Protein AF-A0A519RWN8-F1 (afdb_monomer_lite)

Secondary structure (DSSP, 8-state):
-HHHHHHHHHHHHHHHTT--EEE----HHHH-SPPPTTTS--TT-HHHHHHHHHHH-SS--TTS----HHIIIIIIIIIS--EEE-GGGGS---HHHHHHHHHHHH-PPPPSSTTTTSHHHHHIIIIIHHHHHS--HHHHHHHHHHHTTSS-HHHHHHHHTS-SS-GGGHHHHHHHHHHHHTS-HHHHHHHHHSPP--GGGS---HHHHHHHHHHHHHTT-------

Sequence (227 aa):
PQDHAFIATLYNFANKYNIKYILNGGNISTECVRNPMEFLYYGTDMPQINDIINQFGTVKMETYPFSPILKHKFYLRYIKGVQVVKPLNYMPYVKEDALQLLADTYGWTPYPQKHFESRFTKFYEGYWLPERFGFDTRRVQYSSLILTGQMDRETALEKLKKPAYNPETIDDEFKYISTKLGITVEELRNYFNMEKKFYWDYKNQQSLFKAGAKILKFLGVERSIKR

Foldseek 3Di:
DVVQQVVLVQLVVCLVVLPQEDEDQDELLQQLADDPCFQPPDPQFVQQVVQCCVVPNPDDCPVRRRDHPCVVVPCCCPVSNHDYDHVCHVDLDAPVVVQVCCCVPPVDDDDPDPPVVDLVVLCCQQPLCCPQPVDHPLVSRVVSNVVNVNDDPVRSVVVVVDGSDDPVCNLVSLVVVCVVVVHDSVVVVCVSPDDDDTSVVGDGCVVVVVVVVVVCVVVVNDPRSRD

Radius of gyration: 19.59 Å; chains: 1; bounding box: 47×44×53 Å

pLDDT: mean 92.71, std 7.23, range [55.22, 98.5]

Structure (mmCIF, N/CA/C/O backbone):
data_AF-A0A519RWN8-F1
#
_entry.id   AF-A0A519RWN8-F1
#
loop_
_atom_site.group_PDB
_atom_site.id
_atom_site.type_symbol
_atom_site.label_atom_id
_atom_site.label_alt_id
_atom_site.label_comp_id
_atom_site.label_asym_id
_atom_site.label_entity_id
_atom_site.label_seq_id
_atom_site.pdbx_PDB_ins_code
_atom_site.Cartn_x
_atom_site.Cartn_y
_atom_site.Cartn_z
_atom_site.occupancy
_atom_site.B_iso_or_equiv
_atom_site.auth_seq_id
_atom_site.auth_comp_id
_atom_site.auth_asym_id
_atom_site.auth_atom_id
_atom_site.pdbx_PDB_model_num
ATOM 1 N N . PRO A 1 1 ? 5.320 3.960 0.637 1.00 60.91 1 PRO A N 1
ATOM 2 C CA . PRO A 1 1 ? 5.358 5.442 0.762 1.00 60.91 1 PRO A CA 1
ATOM 3 C C . PRO A 1 1 ? 3.996 6.113 0.503 1.00 60.91 1 PRO A C 1
ATOM 5 O O . PRO A 1 1 ? 3.540 6.889 1.325 1.00 60.91 1 PRO A O 1
ATOM 8 N N . GLN A 1 2 ? 3.297 5.822 -0.593 1.00 83.06 2 GLN A N 1
ATOM 9 C CA . GLN A 1 2 ? 2.052 6.540 -0.910 1.00 83.06 2 GLN A CA 1
ATOM 10 C C . GLN A 1 2 ? 0.957 6.404 0.174 1.00 83.06 2 GLN A C 1
ATOM 12 O O . GLN A 1 2 ? 0.502 7.413 0.712 1.00 83.06 2 GLN A O 1
ATOM 17 N N . ASP A 1 3 ? 0.636 5.178 0.598 1.00 88.06 3 ASP A N 1
ATOM 18 C CA . ASP A 1 3 ? -0.381 4.928 1.635 1.00 88.06 3 ASP A CA 1
ATOM 19 C C . ASP A 1 3 ? -0.059 5.592 2.974 1.00 88.06 3 ASP A C 1
ATOM 21 O O . ASP A 1 3 ? -0.943 6.138 3.636 1.00 88.06 3 ASP A O 1
ATOM 25 N N . HIS A 1 4 ? 1.220 5.586 3.365 1.00 92.00 4 HIS A N 1
ATOM 26 C CA . HIS A 1 4 ? 1.669 6.277 4.571 1.00 92.00 4 HIS A CA 1
ATOM 27 C C . HIS A 1 4 ? 1.300 7.756 4.489 1.00 92.00 4 HIS A C 1
ATOM 29 O O . HIS A 1 4 ? 0.710 8.286 5.430 1.00 92.00 4 HIS A O 1
ATOM 35 N N . ALA A 1 5 ? 1.606 8.405 3.362 1.00 92.81 5 ALA A N 1
ATOM 36 C CA . ALA A 1 5 ? 1.354 9.825 3.198 1.00 92.81 5 ALA A CA 1
ATOM 37 C C . ALA A 1 5 ? -0.143 10.147 3.210 1.00 92.81 5 ALA A C 1
ATOM 39 O O . ALA A 1 5 ? -0.557 11.087 3.890 1.00 92.81 5 ALA A O 1
ATOM 4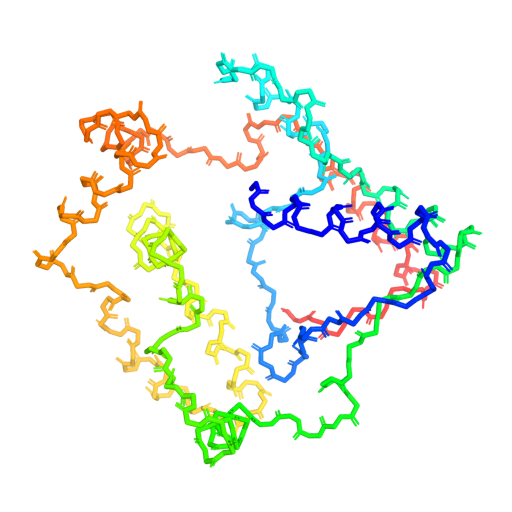0 N N . PHE A 1 6 ? -0.965 9.346 2.526 1.00 91.44 6 PHE A N 1
ATOM 41 C CA . PHE A 1 6 ? -2.418 9.518 2.521 1.00 91.44 6 PHE A CA 1
ATOM 42 C C . PHE A 1 6 ? -3.008 9.419 3.925 1.00 91.44 6 PHE A C 1
ATOM 44 O O . PHE A 1 6 ? -3.692 10.334 4.386 1.00 91.44 6 PHE A O 1
ATOM 51 N N . ILE A 1 7 ? -2.680 8.349 4.647 1.00 91.12 7 ILE A N 1
ATOM 52 C CA . ILE A 1 7 ? -3.195 8.126 5.997 1.00 91.12 7 ILE A CA 1
ATOM 53 C C . ILE A 1 7 ? -2.679 9.192 6.971 1.00 91.12 7 ILE A C 1
ATOM 55 O O . ILE A 1 7 ? -3.451 9.734 7.763 1.00 91.12 7 ILE A O 1
ATOM 59 N N . ALA A 1 8 ? -1.395 9.540 6.905 1.00 93.88 8 ALA A N 1
ATOM 60 C CA . ALA A 1 8 ? -0.816 10.576 7.749 1.00 93.88 8 ALA A CA 1
ATOM 61 C C . ALA A 1 8 ? -1.443 11.953 7.499 1.00 93.88 8 ALA A C 1
ATOM 63 O O . ALA A 1 8 ? -1.713 12.685 8.452 1.00 93.88 8 ALA A O 1
ATOM 64 N N . THR A 1 9 ? -1.721 12.286 6.238 1.00 94.56 9 THR A N 1
ATOM 65 C CA . THR A 1 9 ? -2.368 13.546 5.856 1.00 94.56 9 THR A CA 1
ATOM 66 C C . THR A 1 9 ? -3.786 13.618 6.401 1.00 94.56 9 THR A C 1
ATOM 68 O O . THR A 1 9 ? -4.140 14.621 7.017 1.00 94.56 9 THR A O 1
ATOM 71 N N . LEU A 1 10 ? -4.567 12.539 6.277 1.00 94.06 10 LEU A N 1
ATOM 72 C CA . LEU A 1 10 ? -5.913 12.460 6.854 1.00 94.06 10 LEU A CA 1
ATOM 73 C C . LEU A 1 10 ? -5.891 12.655 8.374 1.00 94.06 10 LEU A C 1
ATOM 75 O O . LEU A 1 10 ? -6.676 13.433 8.912 1.00 94.06 10 LEU A O 1
ATOM 79 N N . TYR A 1 11 ? -4.955 12.010 9.071 1.00 94.12 11 TYR A N 1
ATOM 80 C CA . TYR A 1 11 ? -4.792 12.187 10.513 1.00 94.12 11 TYR A CA 1
ATOM 81 C C . TYR A 1 11 ? -4.368 13.608 10.901 1.00 94.12 11 TYR A C 1
ATOM 83 O O . TYR A 1 11 ? -4.885 14.158 11.875 1.00 94.12 11 TYR A O 1
ATOM 91 N N . ASN A 1 12 ? -3.442 14.214 10.155 1.00 93.94 12 ASN A N 1
ATOM 92 C CA . ASN A 1 12 ? -3.012 15.594 10.379 1.00 93.94 12 ASN A CA 1
ATOM 93 C C . ASN A 1 12 ? -4.168 16.573 10.167 1.00 93.94 12 ASN A C 1
ATOM 95 O O . ASN A 1 12 ? -4.368 17.465 10.990 1.00 93.94 12 ASN A O 1
ATOM 99 N N . PHE A 1 13 ? -4.945 16.376 9.102 1.00 95.62 13 PHE A N 1
ATOM 100 C CA . PHE A 1 13 ? -6.124 17.174 8.798 1.00 95.62 13 PHE A CA 1
ATOM 101 C C . PHE A 1 13 ? -7.168 17.050 9.911 1.00 95.62 13 PHE A C 1
ATOM 103 O O . PHE A 1 13 ? -7.592 18.058 10.473 1.00 95.62 13 PHE A O 1
ATOM 110 N N . ALA A 1 14 ? -7.505 15.822 10.313 1.00 95.50 14 ALA A N 1
ATOM 111 C CA . ALA A 1 14 ? -8.462 15.581 11.386 1.00 95.50 14 ALA A CA 1
ATOM 112 C C . ALA A 1 14 ? -8.029 16.236 12.706 1.00 95.50 14 ALA A C 1
ATOM 114 O O . ALA A 1 14 ? -8.829 16.887 13.373 1.00 95.50 14 ALA A O 1
ATOM 115 N N . ASN A 1 15 ? -6.743 16.138 13.051 1.00 94.50 15 ASN A N 1
ATOM 116 C CA . ASN A 1 15 ? -6.197 16.778 14.242 1.00 94.50 15 ASN A CA 1
ATOM 117 C C . ASN A 1 15 ? -6.239 18.313 14.163 1.00 94.50 15 ASN A C 1
ATOM 119 O O . ASN A 1 15 ? -6.620 18.959 15.137 1.00 94.50 15 ASN A O 1
ATOM 123 N N . LYS A 1 16 ? -5.862 18.894 13.015 1.00 96.00 16 LYS A N 1
ATOM 124 C CA . LYS A 1 16 ? -5.828 20.349 12.795 1.00 96.00 16 LYS A CA 1
ATOM 125 C C . LYS A 1 16 ? -7.217 20.975 12.908 1.00 96.00 16 LYS A C 1
ATOM 127 O O . LYS A 1 16 ? -7.355 22.031 13.512 1.00 96.00 16 LYS A O 1
ATOM 132 N N . TYR A 1 17 ? -8.227 20.317 12.346 1.00 97.44 17 TYR A N 1
ATOM 133 C CA . TYR A 1 17 ? -9.599 20.829 12.286 1.00 97.44 17 TYR A CA 1
ATOM 134 C C . TYR A 1 17 ? -10.525 20.213 13.345 1.00 97.44 17 TYR A C 1
ATOM 136 O O . TYR A 1 17 ? -11.738 20.372 13.270 1.00 97.44 17 TYR A O 1
ATOM 144 N N . ASN A 1 18 ? -9.964 19.511 14.338 1.00 96.00 18 ASN A N 1
ATOM 145 C CA . ASN A 1 18 ? -10.703 18.859 15.424 1.00 96.00 18 ASN A CA 1
ATOM 146 C C . ASN A 1 18 ? -11.822 17.905 14.946 1.00 96.00 18 ASN A C 1
ATOM 148 O O . ASN A 1 18 ? -12.839 17.724 15.618 1.00 96.00 18 ASN A O 1
ATOM 152 N N . ILE A 1 19 ? -11.626 17.266 13.792 1.00 97.25 19 ILE A N 1
ATOM 153 C CA . ILE A 1 19 ? -12.561 16.287 13.237 1.00 97.25 19 ILE A CA 1
ATOM 154 C C . ILE A 1 19 ? -12.372 14.970 13.982 1.00 97.25 19 ILE A C 1
ATOM 156 O O . ILE A 1 19 ? -11.277 14.407 14.027 1.00 97.25 19 ILE A O 1
ATOM 160 N N . LYS A 1 20 ? -13.456 14.466 14.573 1.00 96.88 20 LYS A N 1
ATOM 161 C CA . LYS A 1 20 ? -13.420 13.257 15.405 1.00 96.88 20 LYS A CA 1
ATOM 162 C C . LYS A 1 20 ? -13.560 11.961 14.621 1.00 96.88 20 LYS A C 1
ATOM 164 O O . LYS A 1 20 ? -13.242 10.915 15.167 1.00 96.88 20 LYS A O 1
ATOM 169 N N . TYR A 1 21 ? -13.987 12.009 13.363 1.00 96.94 21 TYR A N 1
ATOM 170 C CA . TYR A 1 21 ? -14.302 10.811 12.589 1.00 96.94 21 TYR A CA 1
ATOM 171 C C . TYR A 1 21 ? -13.600 10.810 11.234 1.00 96.94 21 TYR A C 1
ATOM 173 O O . TYR A 1 21 ? -13.662 11.783 10.489 1.00 96.94 21 TYR A O 1
ATOM 181 N N . ILE A 1 22 ? -12.953 9.692 10.914 1.00 95.69 22 ILE A N 1
ATOM 182 C CA . ILE A 1 22 ? -12.380 9.403 9.598 1.00 95.69 22 ILE A CA 1
ATOM 183 C C . ILE A 1 22 ? -13.109 8.179 9.049 1.00 95.69 22 ILE A C 1
ATOM 185 O O . ILE A 1 22 ? -13.102 7.121 9.679 1.00 95.69 22 ILE A O 1
ATOM 189 N N . LEU A 1 23 ? -13.725 8.310 7.876 1.00 95.62 23 LEU A N 1
ATOM 190 C CA . LEU A 1 23 ? -14.357 7.186 7.190 1.00 95.62 23 LEU A CA 1
ATOM 191 C C . LEU A 1 23 ? -13.311 6.403 6.394 1.00 95.62 23 LEU A C 1
ATOM 193 O O . LEU A 1 23 ? -12.461 6.982 5.721 1.00 95.62 23 LEU A O 1
ATOM 197 N N . ASN A 1 24 ? -13.365 5.078 6.481 1.00 93.62 24 ASN A N 1
ATOM 198 C CA . ASN A 1 24 ? -12.443 4.185 5.794 1.00 93.62 24 ASN A CA 1
ATOM 199 C C . ASN A 1 24 ? -13.219 3.049 5.113 1.00 93.62 24 ASN A C 1
ATOM 201 O O . ASN A 1 24 ? -14.005 2.360 5.760 1.00 93.62 24 ASN A O 1
ATOM 205 N N . GLY A 1 25 ? -12.976 2.846 3.816 1.00 92.38 25 GLY A N 1
ATOM 206 C CA . GLY A 1 25 ? -13.627 1.803 3.012 1.00 92.38 25 GLY A CA 1
ATOM 207 C C . GLY A 1 25 ? -13.080 0.385 3.226 1.00 92.38 25 GLY A C 1
ATOM 208 O O . GLY A 1 25 ? -13.564 -0.561 2.614 1.00 92.38 25 GLY A O 1
ATOM 209 N N . GLY A 1 26 ? -12.075 0.199 4.084 1.00 92.31 26 GLY A N 1
ATOM 210 C CA . GLY A 1 26 ? -11.565 -1.127 4.412 1.00 92.31 26 GLY A CA 1
ATOM 211 C C . GLY A 1 26 ? -12.630 -1.955 5.126 1.00 92.31 26 GLY A C 1
ATOM 212 O O . GLY A 1 26 ? -13.229 -1.504 6.105 1.00 92.31 26 GLY A O 1
ATOM 213 N N . ASN A 1 27 ? -12.831 -3.188 4.675 1.00 94.81 27 ASN A N 1
ATOM 214 C CA . ASN A 1 27 ? -13.882 -4.071 5.167 1.00 94.81 27 ASN A CA 1
ATOM 215 C C . ASN A 1 27 ? -13.347 -5.484 5.416 1.00 94.81 27 ASN A C 1
ATOM 217 O O . ASN A 1 27 ? -12.376 -5.913 4.803 1.00 94.81 27 ASN A O 1
ATOM 221 N N . ILE A 1 28 ? -13.961 -6.212 6.345 1.00 94.00 28 ILE A N 1
ATOM 222 C CA . ILE A 1 28 ? -13.570 -7.591 6.641 1.00 94.00 28 ILE A CA 1
ATOM 223 C C . ILE A 1 28 ? -14.060 -8.567 5.571 1.00 94.00 28 ILE A C 1
ATOM 225 O O . ILE A 1 28 ? -13.395 -9.565 5.328 1.00 94.00 28 ILE A O 1
ATOM 229 N N . SER A 1 29 ? -15.165 -8.250 4.892 1.00 95.12 29 SER A N 1
ATOM 230 C CA . SER A 1 29 ? -15.781 -9.113 3.879 1.00 95.12 29 SER A CA 1
ATOM 231 C C . SER A 1 29 ? -14.820 -9.475 2.732 1.00 95.12 29 SER A C 1
ATOM 233 O O . SER A 1 29 ? -14.798 -10.607 2.257 1.00 95.12 29 SER A O 1
ATOM 235 N N . THR A 1 30 ? -13.954 -8.543 2.332 1.00 94.38 30 THR A N 1
ATOM 236 C CA . THR A 1 30 ? -13.007 -8.722 1.215 1.00 94.38 30 THR A CA 1
ATOM 237 C C . THR A 1 30 ? -11.533 -8.656 1.633 1.00 94.38 30 THR A C 1
ATOM 239 O O . THR A 1 30 ? -10.648 -8.785 0.789 1.00 94.38 30 THR A O 1
ATOM 242 N N . GLU A 1 31 ? -11.241 -8.455 2.926 1.00 93.19 31 GLU A N 1
ATOM 243 C CA . GLU A 1 31 ? -9.875 -8.245 3.443 1.00 93.19 31 GLU A CA 1
ATOM 244 C C . GLU A 1 31 ? -9.626 -8.916 4.807 1.00 93.19 31 GLU A C 1
ATOM 246 O O . GLU A 1 31 ? -8.875 -8.391 5.647 1.00 93.19 31 GLU A O 1
ATOM 251 N N . CYS A 1 32 ? -10.292 -10.042 5.078 1.00 93.62 32 CYS A N 1
ATOM 252 C CA . CYS A 1 32 ? -10.140 -10.780 6.334 1.00 93.62 32 CYS A CA 1
ATOM 253 C C . CYS A 1 32 ? -8.799 -11.515 6.450 1.00 93.62 32 CYS A C 1
ATOM 255 O O . CYS A 1 32 ? -8.360 -11.747 7.576 1.00 93.62 32 CYS A O 1
ATOM 257 N N . VAL A 1 33 ? -8.135 -11.830 5.335 1.00 94.75 33 VAL A N 1
ATOM 258 C CA . VAL A 1 33 ? -6.807 -12.459 5.331 1.00 94.75 33 VAL A CA 1
ATOM 259 C C . VAL A 1 33 ? -5.724 -11.387 5.344 1.00 94.75 33 VAL A C 1
ATOM 261 O O . VAL A 1 33 ? -5.773 -10.414 4.586 1.00 94.75 33 VAL A O 1
ATOM 264 N N . ARG A 1 34 ? -4.739 -11.532 6.231 1.00 90.06 34 ARG A N 1
ATOM 265 C CA . ARG A 1 34 ? -3.621 -10.590 6.339 1.00 90.06 34 ARG A CA 1
ATOM 266 C C . ARG A 1 34 ? -2.510 -10.932 5.346 1.00 90.06 34 ARG A C 1
ATOM 268 O O . ARG A 1 34 ? -2.158 -12.092 5.160 1.00 90.06 34 ARG A O 1
ATOM 275 N N . ASN A 1 35 ? -1.890 -9.901 4.774 1.00 91.19 35 ASN A N 1
ATOM 276 C CA . ASN A 1 35 ? -0.664 -10.079 4.000 1.00 91.19 35 ASN A CA 1
ATOM 277 C C . ASN A 1 35 ? 0.474 -10.623 4.887 1.00 91.19 35 ASN A C 1
ATOM 279 O O . ASN A 1 35 ? 0.590 -10.203 6.046 1.00 91.19 35 ASN A O 1
ATOM 283 N N . PRO A 1 36 ? 1.333 -11.522 4.376 1.00 91.19 36 PRO A N 1
ATOM 284 C CA . PRO A 1 36 ? 2.513 -11.953 5.109 1.00 91.19 36 PRO A CA 1
ATOM 285 C C . PRO A 1 36 ? 3.441 -10.766 5.386 1.00 91.19 36 PRO A C 1
ATOM 287 O O . PRO A 1 36 ? 3.697 -9.936 4.512 1.00 91.19 36 PRO A O 1
ATOM 290 N N . MET A 1 37 ? 3.966 -10.703 6.611 1.00 90.00 37 MET A N 1
ATOM 291 C CA . MET A 1 37 ? 4.822 -9.598 7.063 1.00 90.00 37 MET A CA 1
ATOM 292 C C . MET A 1 37 ? 6.126 -9.487 6.266 1.00 90.00 37 MET A C 1
ATOM 294 O O . MET A 1 37 ? 6.694 -8.404 6.197 1.00 90.00 37 MET A O 1
ATOM 298 N N . GLU A 1 38 ? 6.590 -10.596 5.687 1.00 89.94 38 GLU A N 1
ATOM 299 C CA . GLU A 1 38 ? 7.788 -10.658 4.842 1.00 89.94 38 GLU A CA 1
ATOM 300 C C . GLU A 1 38 ? 7.647 -9.773 3.597 1.00 89.94 38 GLU A C 1
ATOM 302 O O . GLU A 1 38 ? 8.615 -9.142 3.186 1.00 89.94 38 GLU A O 1
ATOM 307 N N . PHE A 1 39 ? 6.432 -9.660 3.048 1.00 87.00 39 PHE A N 1
ATOM 308 C CA . PHE A 1 39 ? 6.159 -8.879 1.839 1.00 87.00 39 PHE A CA 1
ATOM 309 C C . PHE A 1 39 ? 5.595 -7.491 2.143 1.00 87.00 39 PHE A C 1
ATOM 311 O O . PHE A 1 39 ? 5.918 -6.524 1.457 1.00 87.00 39 PHE A O 1
ATOM 318 N N . LEU A 1 40 ? 4.749 -7.378 3.172 1.00 89.25 40 LEU A N 1
ATOM 319 C CA . LEU A 1 40 ? 4.117 -6.120 3.571 1.00 89.25 40 LEU A CA 1
ATOM 320 C C . LEU A 1 40 ? 4.305 -5.892 5.069 1.00 89.25 40 LEU A C 1
ATOM 322 O O . LEU A 1 40 ? 3.460 -6.236 5.899 1.00 89.25 40 LEU A O 1
ATOM 326 N N . TYR A 1 41 ? 5.450 -5.296 5.397 1.00 92.81 41 TYR A N 1
ATOM 327 C CA . TYR A 1 41 ? 5.799 -4.910 6.757 1.00 92.81 41 TYR A CA 1
ATOM 328 C C . TYR A 1 41 ? 5.113 -3.600 7.184 1.00 92.81 41 TYR A C 1
ATOM 330 O O . TYR A 1 41 ? 4.489 -2.893 6.391 1.00 92.81 41 TYR A O 1
ATOM 338 N N . TYR A 1 42 ? 5.190 -3.277 8.475 1.00 90.19 42 TYR A N 1
ATOM 339 C CA . TYR A 1 42 ? 4.531 -2.112 9.050 1.00 90.19 42 TYR A CA 1
ATOM 340 C C . TYR A 1 42 ? 5.074 -0.801 8.475 1.00 90.19 42 TYR A C 1
ATOM 342 O O . TYR A 1 42 ? 6.104 -0.293 8.906 1.00 90.19 42 TYR A O 1
ATOM 350 N N . GLY A 1 43 ? 4.300 -0.176 7.588 1.00 89.75 43 GLY A N 1
ATOM 351 C CA . GLY A 1 43 ? 4.641 1.112 6.984 1.00 89.75 43 GLY A CA 1
ATOM 352 C C . GLY A 1 43 ? 4.689 2.302 7.949 1.00 89.75 43 GLY A C 1
ATOM 353 O O . GLY A 1 43 ? 4.835 3.420 7.482 1.00 89.75 43 GLY A O 1
ATOM 354 N N . THR A 1 44 ? 4.537 2.110 9.262 1.00 91.06 44 THR A N 1
ATOM 355 C CA . THR A 1 44 ? 4.650 3.159 10.298 1.00 91.06 44 THR A CA 1
ATOM 356 C C . THR A 1 44 ? 5.788 2.898 11.292 1.00 91.06 44 THR A C 1
ATOM 358 O O . THR A 1 44 ? 5.837 3.530 12.351 1.00 91.06 44 THR A O 1
ATOM 361 N N . ASP A 1 45 ? 6.666 1.937 10.991 1.00 94.06 45 ASP A N 1
ATOM 362 C CA . ASP A 1 45 ? 7.904 1.676 11.728 1.00 94.06 45 ASP A CA 1
ATOM 363 C C . ASP A 1 45 ? 8.948 2.742 11.360 1.00 94.06 45 ASP A C 1
ATOM 365 O O . ASP A 1 45 ? 9.635 2.654 10.342 1.00 94.06 45 ASP A O 1
ATOM 369 N N . MET A 1 46 ? 9.009 3.813 12.156 1.00 94.50 46 MET A N 1
ATOM 370 C CA . MET A 1 46 ? 9.870 4.960 11.851 1.00 94.50 46 MET A CA 1
ATOM 371 C C . MET A 1 46 ? 11.365 4.630 11.889 1.00 94.50 46 MET A C 1
ATOM 373 O O . MET A 1 46 ? 12.070 5.132 11.018 1.00 94.50 46 MET A O 1
ATOM 377 N N . PRO A 1 47 ? 11.880 3.801 12.821 1.00 95.88 47 PRO A N 1
ATOM 378 C CA . PRO A 1 47 ? 13.264 3.339 12.747 1.00 95.88 47 PRO A CA 1
ATOM 379 C C . PRO A 1 47 ? 13.624 2.692 11.413 1.00 95.88 47 PRO A C 1
ATOM 381 O O . PRO A 1 47 ? 14.684 3.007 10.882 1.00 95.88 47 PRO A O 1
ATOM 384 N N . GLN A 1 48 ? 12.731 1.883 10.840 1.00 96.31 48 GLN A N 1
ATOM 385 C CA . GLN A 1 48 ? 12.960 1.297 9.520 1.00 96.31 48 GLN A CA 1
ATOM 386 C C . GLN A 1 48 ? 12.979 2.330 8.409 1.00 96.31 48 GLN A C 1
ATOM 388 O O . GLN A 1 48 ? 13.907 2.357 7.603 1.00 96.31 48 GLN A O 1
ATOM 393 N N . ILE A 1 49 ? 11.965 3.190 8.371 1.00 95.00 49 ILE A N 1
ATOM 394 C CA . ILE A 1 49 ? 11.871 4.246 7.364 1.00 95.00 49 ILE A CA 1
ATOM 3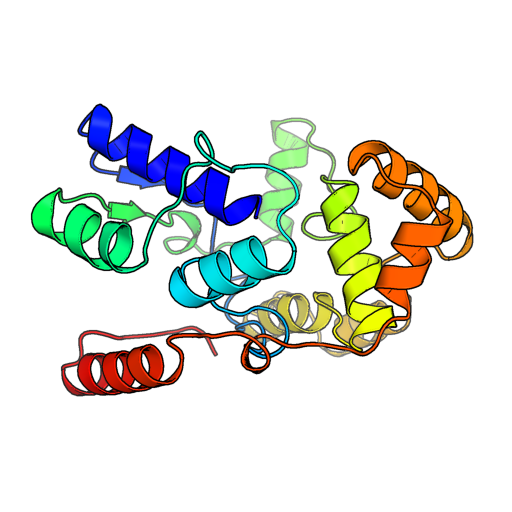95 C C . ILE A 1 49 ? 13.120 5.131 7.407 1.00 95.00 49 ILE A C 1
ATOM 397 O O . ILE A 1 49 ? 13.714 5.403 6.368 1.00 95.00 49 ILE A O 1
ATOM 401 N N . ASN A 1 50 ? 13.550 5.531 8.603 1.00 95.50 50 ASN A N 1
ATOM 402 C CA . ASN A 1 50 ? 14.724 6.377 8.784 1.00 95.50 50 ASN A CA 1
ATOM 403 C C . ASN A 1 50 ? 16.018 5.664 8.379 1.00 95.50 50 ASN A C 1
ATOM 405 O O . ASN A 1 50 ? 16.882 6.294 7.785 1.00 95.50 50 ASN A O 1
ATOM 409 N N . ASP A 1 51 ? 16.164 4.371 8.673 1.00 97.50 51 ASP A N 1
ATOM 410 C CA . ASP A 1 51 ? 17.348 3.600 8.278 1.00 97.50 51 ASP A CA 1
ATOM 411 C C . ASP A 1 51 ? 17.461 3.482 6.752 1.00 97.50 51 ASP A C 1
ATOM 413 O O . ASP A 1 51 ? 18.517 3.762 6.191 1.00 97.50 51 ASP A O 1
ATOM 417 N N . ILE A 1 52 ? 16.347 3.196 6.069 1.00 95.81 52 ILE A N 1
ATOM 418 C CA . ILE A 1 52 ? 16.281 3.163 4.600 1.00 95.81 52 ILE A CA 1
ATOM 419 C C . ILE A 1 52 ? 16.585 4.546 4.004 1.00 95.81 52 ILE A C 1
ATOM 421 O O . ILE A 1 52 ? 17.374 4.649 3.068 1.00 95.81 52 ILE A O 1
ATOM 425 N N . ILE A 1 53 ? 15.998 5.621 4.544 1.00 95.31 53 ILE A N 1
ATOM 426 C CA . ILE A 1 53 ? 16.260 6.992 4.071 1.00 95.31 53 ILE A CA 1
ATOM 427 C C . ILE A 1 53 ? 17.726 7.378 4.292 1.00 95.31 53 ILE A C 1
ATOM 429 O O . ILE A 1 53 ? 18.324 7.988 3.415 1.00 95.31 53 ILE A O 1
ATOM 433 N N . ASN A 1 54 ? 18.329 7.015 5.424 1.00 96.12 54 ASN A N 1
ATOM 434 C CA . ASN A 1 54 ? 19.729 7.338 5.700 1.00 96.12 54 ASN A CA 1
ATOM 435 C C . ASN A 1 54 ? 20.698 6.590 4.776 1.00 96.12 54 ASN A C 1
ATOM 437 O O . ASN A 1 54 ? 21.750 7.127 4.445 1.00 96.12 54 ASN A O 1
ATOM 441 N N . GLN A 1 55 ? 20.364 5.359 4.382 1.00 96.56 55 GLN A N 1
ATOM 442 C CA . GLN A 1 55 ? 21.211 4.543 3.511 1.00 96.56 55 GLN A CA 1
ATOM 443 C C . GLN A 1 55 ? 21.056 4.897 2.027 1.00 96.56 55 GLN A C 1
ATOM 445 O O . GLN A 1 55 ? 22.043 4.885 1.297 1.00 96.56 55 GLN A O 1
ATOM 450 N N . PHE A 1 56 ? 19.834 5.202 1.573 1.00 94.25 56 PHE A N 1
ATOM 451 C CA . PHE A 1 56 ? 19.520 5.307 0.138 1.00 94.25 56 PHE A CA 1
ATOM 452 C C . PHE A 1 56 ? 18.816 6.606 -0.268 1.00 94.25 56 PHE A C 1
ATOM 454 O O . PHE A 1 56 ? 18.540 6.817 -1.447 1.00 94.25 56 PHE A O 1
ATOM 461 N N . GLY A 1 57 ? 18.465 7.469 0.682 1.00 93.00 57 GLY A N 1
ATOM 462 C CA . GLY A 1 57 ? 17.761 8.713 0.399 1.00 93.00 57 GLY A CA 1
ATOM 463 C C . GLY A 1 57 ? 18.638 9.691 -0.376 1.00 93.00 57 GLY A C 1
ATOM 464 O O . GLY A 1 57 ? 19.697 10.098 0.088 1.00 93.00 57 GLY A O 1
ATOM 465 N N . THR A 1 58 ? 18.162 10.116 -1.542 1.00 91.62 58 THR A N 1
ATOM 466 C CA . THR A 1 58 ? 18.826 11.127 -2.383 1.00 91.62 58 THR A CA 1
ATOM 467 C C . THR A 1 58 ? 18.287 12.538 -2.153 1.00 91.62 58 THR A C 1
ATOM 469 O O . THR A 1 58 ? 18.907 13.520 -2.554 1.00 91.62 58 THR A O 1
ATOM 472 N N . VAL A 1 59 ? 17.131 12.657 -1.491 1.00 90.69 59 VAL A N 1
ATOM 473 C CA . VAL A 1 59 ? 16.442 13.923 -1.223 1.00 90.69 59 VAL A CA 1
ATOM 474 C C . VAL A 1 59 ? 15.955 13.948 0.221 1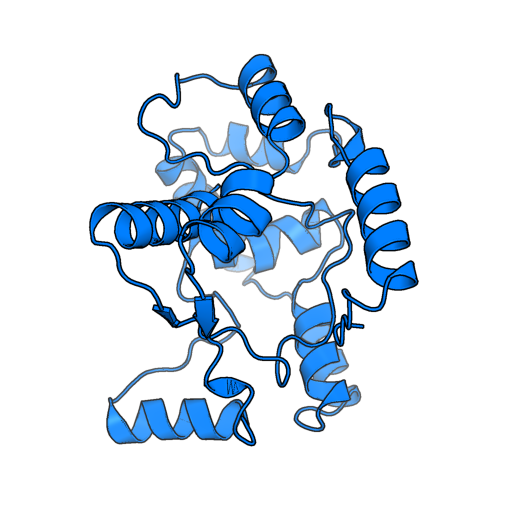.00 90.69 59 VAL A C 1
ATOM 476 O O . VAL A 1 59 ? 15.429 12.959 0.736 1.00 90.69 59 VAL A O 1
ATOM 479 N N . LYS A 1 60 ? 16.085 15.108 0.873 1.00 90.69 60 LYS A N 1
ATOM 480 C CA . LYS A 1 60 ? 15.504 15.336 2.199 1.00 90.69 60 LYS A CA 1
ATOM 481 C C . LYS A 1 60 ? 13.978 15.383 2.102 1.00 90.69 60 LYS A C 1
ATOM 483 O O . LYS A 1 60 ? 13.413 16.199 1.382 1.00 90.69 60 LYS A O 1
ATOM 488 N N . MET A 1 61 ? 13.297 14.532 2.862 1.00 91.94 61 MET A N 1
ATOM 489 C CA . MET A 1 61 ? 11.833 14.412 2.853 1.00 91.94 61 MET A CA 1
ATOM 490 C C . MET A 1 61 ? 11.160 15.352 3.872 1.00 91.94 61 MET A C 1
ATOM 492 O O . MET A 1 61 ? 10.332 14.918 4.667 1.00 91.94 61 MET A O 1
ATOM 496 N N . GLU A 1 62 ? 11.527 16.636 3.882 1.00 91.88 62 GLU A N 1
ATOM 497 C CA . GLU A 1 62 ? 11.129 17.591 4.939 1.00 91.88 62 GLU A CA 1
ATOM 498 C C . GLU A 1 62 ? 9.615 17.838 5.002 1.00 91.88 62 GLU A C 1
ATOM 500 O O . GLU A 1 62 ? 9.038 17.962 6.080 1.00 91.88 62 GLU A O 1
ATOM 505 N N . THR A 1 63 ? 8.955 17.872 3.844 1.00 92.75 63 THR A N 1
ATOM 506 C CA . THR A 1 63 ? 7.507 18.110 3.725 1.00 92.75 63 THR A CA 1
ATOM 507 C C . THR A 1 63 ? 6.689 16.824 3.689 1.00 92.75 63 THR A C 1
ATOM 509 O O . THR A 1 63 ? 5.456 16.869 3.683 1.00 92.75 63 THR A O 1
ATOM 512 N N . TYR A 1 64 ? 7.350 15.665 3.663 1.00 93.88 64 TYR A N 1
ATOM 513 C CA . TYR A 1 64 ? 6.655 14.393 3.610 1.00 93.88 64 TYR A CA 1
ATOM 514 C C . TYR A 1 64 ? 5.962 14.119 4.957 1.00 93.88 64 TYR A C 1
ATOM 516 O O . TYR A 1 64 ? 6.596 14.200 6.013 1.00 93.88 64 TYR A O 1
ATOM 524 N N . PRO A 1 65 ? 4.660 13.783 4.969 1.00 93.94 65 PRO A N 1
ATOM 525 C CA . PRO A 1 65 ? 3.892 13.706 6.203 1.00 93.94 65 PRO A CA 1
ATOM 526 C C . PRO A 1 65 ? 4.158 12.382 6.927 1.00 93.94 65 PRO A C 1
ATOM 528 O O . PRO A 1 65 ? 3.344 11.465 6.880 1.00 93.94 65 PRO A O 1
ATOM 531 N N . PHE A 1 66 ? 5.281 12.270 7.634 1.00 93.25 66 PHE A N 1
ATOM 532 C CA . PHE A 1 66 ? 5.541 11.089 8.452 1.00 93.25 66 PHE A CA 1
ATOM 533 C C . PHE A 1 66 ? 4.586 11.002 9.658 1.00 93.25 66 PHE A C 1
ATOM 535 O O . PHE A 1 66 ? 4.270 11.988 10.334 1.00 93.25 66 PHE A O 1
ATOM 542 N N . SER A 1 67 ? 4.118 9.792 9.956 1.00 91.38 67 SER A N 1
ATOM 543 C CA . SER A 1 67 ? 3.195 9.487 11.045 1.00 91.38 67 SER A CA 1
ATOM 544 C C . SER A 1 67 ? 3.660 8.250 11.818 1.00 91.38 67 SER A C 1
ATOM 546 O O . SER A 1 67 ? 3.353 7.117 11.432 1.00 91.38 67 SER A O 1
ATOM 548 N N . PRO A 1 68 ? 4.360 8.453 12.950 1.00 91.12 68 PRO A N 1
ATOM 549 C CA . PRO A 1 68 ? 4.762 7.367 13.833 1.00 91.12 68 PRO A CA 1
ATOM 550 C C . PRO A 1 68 ? 3.560 6.576 14.356 1.00 91.12 68 PRO A C 1
ATOM 552 O O . PRO A 1 68 ? 2.463 7.117 14.541 1.00 91.12 68 PRO A O 1
ATOM 555 N N . ILE A 1 69 ? 3.772 5.299 14.675 1.00 89.00 69 ILE A N 1
ATOM 556 C CA . ILE A 1 69 ? 2.708 4.412 15.161 1.00 89.00 69 ILE A CA 1
ATOM 557 C C . ILE A 1 69 ? 1.961 4.956 16.389 1.00 89.00 69 ILE A C 1
ATOM 559 O O . ILE A 1 69 ? 0.730 4.966 16.413 1.00 89.00 69 ILE A O 1
ATOM 563 N N . LEU A 1 70 ? 2.681 5.497 17.377 1.00 89.94 70 LEU A N 1
ATOM 564 C CA . LEU A 1 70 ? 2.084 6.016 18.613 1.00 89.94 70 LEU A CA 1
ATOM 565 C C . LEU A 1 70 ? 1.224 7.263 18.385 1.00 89.94 70 LEU A C 1
ATOM 567 O O . LEU A 1 70 ? 0.236 7.466 19.093 1.00 89.94 70 LEU A O 1
ATOM 571 N N . LYS A 1 71 ? 1.540 8.065 17.361 1.00 91.38 71 LYS A N 1
ATOM 572 C CA . LYS A 1 71 ? 0.757 9.256 17.017 1.00 91.38 71 LYS A CA 1
ATOM 573 C C . LYS A 1 71 ? -0.684 8.873 16.708 1.00 91.38 71 LYS A C 1
ATOM 575 O O . LYS A 1 71 ? -1.604 9.434 17.290 1.00 91.38 71 LYS A O 1
ATOM 580 N N . HIS A 1 72 ? -0.895 7.895 15.835 1.00 85.62 72 HIS A N 1
ATOM 581 C CA . HIS A 1 72 ? -2.244 7.552 15.394 1.00 85.62 72 HIS A CA 1
ATOM 582 C C . HIS A 1 72 ? -2.897 6.430 16.215 1.00 85.62 72 HIS A C 1
ATOM 584 O O . HIS A 1 72 ? -4.110 6.451 16.404 1.00 85.62 72 HIS A O 1
ATOM 590 N N . LYS A 1 73 ? -2.126 5.473 16.754 1.00 86.06 73 LYS A N 1
ATOM 591 C CA . LYS A 1 73 ? -2.679 4.394 17.594 1.00 86.06 73 LYS A CA 1
ATOM 592 C C . LYS A 1 73 ? -3.013 4.841 19.014 1.00 86.06 73 LYS A C 1
ATOM 594 O O . LYS A 1 73 ? -3.919 4.255 19.602 1.00 86.06 73 LYS A O 1
ATOM 599 N N . PHE A 1 74 ? -2.302 5.840 19.548 1.00 90.25 74 PHE A N 1
ATOM 600 C CA . PHE A 1 74 ? -2.472 6.288 20.929 1.00 90.25 74 PHE A CA 1
ATOM 601 C C . PHE A 1 74 ? -2.926 7.746 21.035 1.00 90.25 74 PHE A C 1
ATOM 603 O O . PHE A 1 74 ? -4.052 7.996 21.458 1.00 90.25 74 PHE A O 1
ATOM 610 N N . TYR A 1 75 ? -2.094 8.702 20.610 1.00 94.19 75 TYR A N 1
ATOM 611 C CA . TYR A 1 75 ? -2.367 10.130 20.811 1.00 94.19 75 TYR A CA 1
ATOM 612 C C . TYR A 1 75 ? -3.671 10.572 20.133 1.00 94.19 75 TYR A C 1
ATOM 614 O O . TYR A 1 75 ? -4.580 11.078 20.789 1.00 94.19 75 TYR A O 1
ATOM 622 N N . LEU A 1 76 ? -3.811 10.331 18.828 1.00 93.94 76 LEU A N 1
ATOM 623 C CA . LEU A 1 76 ? -5.009 10.747 18.101 1.00 93.94 76 LEU A CA 1
ATOM 624 C C . LEU A 1 76 ? -6.251 9.993 18.572 1.00 93.94 76 LEU A C 1
ATOM 626 O O . LEU A 1 76 ? -7.296 10.606 18.758 1.00 93.94 76 LEU A O 1
ATOM 630 N N . ARG A 1 77 ? -6.124 8.687 18.824 1.00 91.81 77 ARG A N 1
ATOM 631 C CA . ARG A 1 77 ? -7.249 7.848 19.237 1.00 91.81 77 ARG A CA 1
ATOM 632 C C . ARG A 1 77 ? -7.771 8.186 20.632 1.00 91.81 77 ARG A C 1
ATOM 634 O O . ARG A 1 77 ? -8.963 8.418 20.782 1.00 91.81 77 ARG A O 1
ATOM 641 N N . TYR A 1 78 ? -6.904 8.184 21.642 1.00 92.56 78 TYR A N 1
ATOM 642 C CA . TYR A 1 78 ? -7.328 8.259 23.044 1.00 92.56 78 TYR A CA 1
ATOM 643 C C . TYR A 1 78 ? -7.259 9.672 23.619 1.00 92.56 78 TYR A C 1
ATOM 645 O O . TYR A 1 78 ? -8.112 10.028 24.420 1.00 92.56 78 TYR A O 1
ATOM 653 N N . ILE A 1 79 ? -6.290 10.493 23.197 1.00 95.44 79 ILE A N 1
ATOM 654 C CA . ILE A 1 79 ? -6.137 11.861 23.722 1.00 95.44 79 ILE A CA 1
ATOM 655 C C . ILE A 1 79 ? -6.973 12.844 22.901 1.00 95.44 79 ILE A C 1
ATOM 657 O O . ILE A 1 79 ? -7.672 13.687 23.455 1.00 95.44 79 ILE A O 1
ATOM 661 N N . LYS A 1 80 ? -6.933 12.742 21.566 1.00 95.44 80 LYS A N 1
ATOM 662 C CA . LYS A 1 80 ? -7.731 13.617 20.688 1.00 95.44 80 LYS A CA 1
ATOM 663 C C . LYS A 1 80 ? -9.121 13.072 20.362 1.00 95.44 80 LYS A C 1
ATOM 665 O O . LYS A 1 80 ? -9.930 13.824 19.816 1.00 95.44 80 LYS A O 1
ATOM 670 N N . GLY A 1 81 ? -9.415 11.816 20.694 1.00 95.25 81 GLY A N 1
ATOM 671 C CA . GLY A 1 81 ? -10.719 11.198 20.441 1.00 95.25 81 GLY A CA 1
ATOM 672 C C . GLY A 1 81 ? -11.037 10.989 18.956 1.00 95.25 81 GLY A C 1
ATOM 673 O O . GLY A 1 81 ? -12.207 10.972 18.591 1.00 95.25 81 GLY A O 1
ATOM 674 N N . VAL A 1 82 ? -10.023 10.883 18.089 1.00 96.44 82 VAL A N 1
ATOM 675 C CA . VAL A 1 82 ? -10.201 10.599 16.658 1.00 96.44 82 VAL A CA 1
ATOM 676 C C . VAL A 1 82 ? -10.499 9.114 16.463 1.00 96.44 82 VAL A C 1
ATOM 678 O O . VAL A 1 82 ? -9.748 8.245 16.910 1.00 96.44 82 VAL A O 1
ATOM 681 N N . GLN A 1 83 ? -11.572 8.815 15.744 1.00 94.38 83 GLN A N 1
ATOM 682 C CA . GLN A 1 83 ? -12.052 7.471 15.474 1.00 94.38 83 GLN A CA 1
ATOM 683 C C . GLN A 1 83 ? -12.064 7.195 13.973 1.00 94.38 83 GLN A C 1
ATOM 685 O O . GLN A 1 83 ? -12.589 7.973 13.180 1.00 94.38 83 GLN A O 1
ATOM 690 N N . VAL A 1 84 ? -11.499 6.052 13.581 1.00 93.56 84 VAL A N 1
ATOM 691 C CA . VAL A 1 84 ? -11.612 5.548 12.210 1.00 93.56 84 VAL A CA 1
ATOM 692 C C . VAL A 1 84 ? -12.795 4.594 12.151 1.00 93.56 84 VAL A C 1
ATOM 694 O O . VAL A 1 84 ? -12.755 3.519 12.753 1.00 93.56 84 VAL A O 1
ATOM 697 N N . VAL A 1 85 ? -13.835 4.984 11.424 1.00 95.31 85 VAL A N 1
ATOM 698 C CA . VAL A 1 85 ? -15.057 4.197 11.250 1.00 95.31 85 VAL A CA 1
ATOM 699 C C . VAL A 1 85 ? -14.986 3.469 9.914 1.00 95.31 85 VAL A C 1
ATOM 701 O O . VAL A 1 85 ? -14.553 4.032 8.910 1.00 95.31 85 VAL A O 1
ATOM 704 N N . LYS A 1 86 ? -15.413 2.204 9.907 1.00 95.62 86 LYS A N 1
ATOM 705 C CA . LYS A 1 86 ? -15.471 1.345 8.717 1.00 95.62 86 LYS A CA 1
ATOM 706 C C . LYS A 1 86 ? -16.920 0.946 8.440 1.00 95.62 86 LYS A C 1
ATOM 708 O O . LYS A 1 86 ? -17.324 -0.128 8.885 1.00 95.62 86 LYS A O 1
ATOM 713 N N . PRO A 1 87 ? -17.712 1.804 7.767 1.00 96.06 87 PRO A N 1
ATOM 714 C CA . PRO A 1 87 ? -19.149 1.590 7.581 1.00 96.06 87 PRO A CA 1
ATOM 715 C C . PRO A 1 87 ? -19.480 0.239 6.945 1.00 96.06 87 PRO A C 1
ATOM 717 O O . PRO A 1 87 ? -20.408 -0.435 7.373 1.00 96.06 87 PRO A O 1
ATOM 720 N N . LEU A 1 88 ? -18.647 -0.209 6.003 1.00 95.75 88 LEU A N 1
ATOM 721 C CA . LEU A 1 88 ? -18.837 -1.465 5.276 1.00 95.75 88 LEU A CA 1
ATOM 722 C C . LEU A 1 88 ? -18.757 -2.7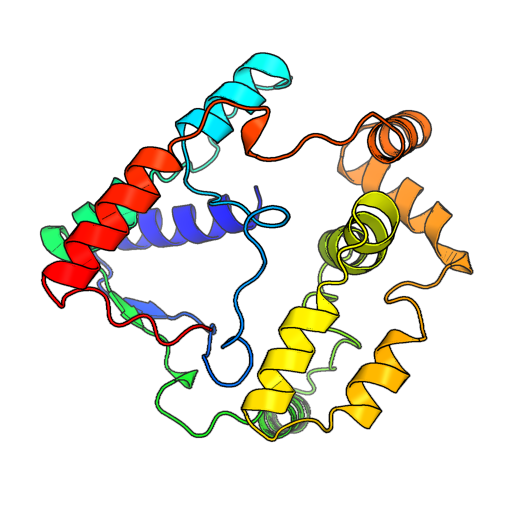26 6.157 1.00 95.75 88 LEU A C 1
ATOM 724 O O . LEU A 1 88 ? -19.130 -3.800 5.708 1.00 95.75 88 LEU A O 1
ATOM 728 N N . ASN A 1 89 ? -18.285 -2.622 7.405 1.00 95.19 89 ASN A N 1
ATOM 729 C CA . ASN A 1 89 ? -18.329 -3.733 8.364 1.00 95.19 89 ASN A CA 1
ATOM 730 C C . ASN A 1 89 ? -19.672 -3.860 9.098 1.00 95.19 89 ASN A C 1
ATOM 732 O O . ASN A 1 89 ? -19.865 -4.837 9.815 1.00 95.19 89 ASN A O 1
ATOM 736 N N . TYR A 1 90 ? -20.570 -2.884 8.963 1.00 95.06 90 TYR A N 1
ATOM 737 C CA . TYR A 1 90 ? -21.881 -2.865 9.622 1.00 95.06 90 TYR A CA 1
ATOM 738 C C . TYR A 1 90 ? -23.021 -3.266 8.679 1.00 95.06 90 TYR A C 1
ATOM 740 O O . TYR A 1 90 ? -24.187 -3.030 8.976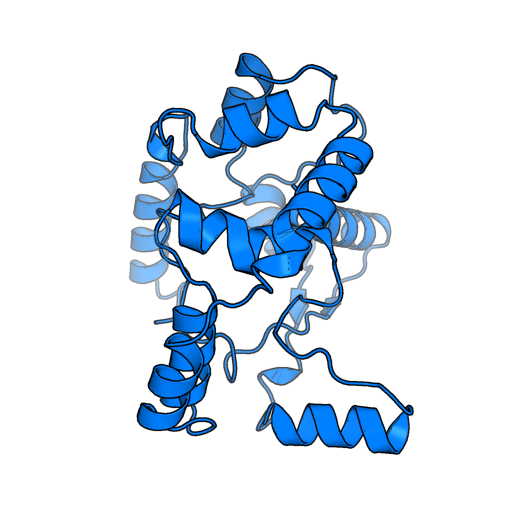 1.00 95.06 90 TYR A O 1
ATOM 748 N N . MET A 1 91 ? -22.686 -3.860 7.536 1.00 94.44 91 MET A N 1
ATOM 749 C CA . MET A 1 91 ? -23.638 -4.339 6.542 1.00 94.44 91 MET A CA 1
ATOM 750 C C . MET A 1 91 ? -23.109 -5.622 5.883 1.00 94.44 91 MET A C 1
ATOM 752 O O . MET A 1 91 ? -21.894 -5.851 5.903 1.00 94.44 91 MET A O 1
ATOM 756 N N . PRO A 1 92 ? -23.980 -6.450 5.279 1.00 92.81 92 PRO A N 1
ATOM 757 C CA . PRO A 1 92 ? -23.555 -7.568 4.444 1.00 92.81 92 PRO A CA 1
ATOM 758 C C . PRO A 1 92 ? -22.937 -7.028 3.148 1.00 92.81 92 PRO A C 1
ATOM 760 O O . PRO A 1 92 ? -23.607 -6.854 2.137 1.00 92.81 92 PRO A O 1
ATOM 763 N N . TYR A 1 93 ? -21.652 -6.680 3.198 1.00 96.31 93 TYR A N 1
ATOM 764 C CA . TYR A 1 93 ? -20.940 -6.155 2.040 1.00 96.31 93 TYR A CA 1
ATOM 765 C C . TYR A 1 93 ? -20.587 -7.292 1.076 1.00 96.31 93 TYR A C 1
ATOM 767 O O . TYR A 1 93 ? -19.696 -8.088 1.381 1.00 96.31 93 TYR A O 1
ATOM 775 N N . VAL A 1 94 ? -21.252 -7.341 -0.077 1.00 96.69 94 VAL A N 1
ATOM 776 C CA . VAL A 1 94 ? -20.905 -8.208 -1.211 1.00 96.69 94 VAL A CA 1
ATOM 777 C C . VAL A 1 94 ? -20.233 -7.353 -2.279 1.00 96.69 94 VAL A C 1
ATOM 779 O O . VAL A 1 94 ? -20.736 -6.294 -2.656 1.00 96.69 94 VAL A O 1
ATOM 782 N N . LYS A 1 95 ? -19.057 -7.783 -2.736 1.00 94.19 95 LYS A N 1
ATOM 783 C CA . LYS A 1 95 ? -18.238 -7.013 -3.673 1.00 94.19 95 LYS A CA 1
ATOM 784 C C . LYS A 1 95 ? -18.963 -6.816 -5.003 1.00 94.19 95 LYS A C 1
ATOM 786 O O . LYS A 1 95 ? -19.029 -5.688 -5.474 1.00 94.19 95 LYS A O 1
ATOM 791 N N . GLU A 1 96 ? -19.482 -7.883 -5.596 1.00 94.25 96 GLU A N 1
ATOM 792 C CA . GLU A 1 96 ? -20.161 -7.851 -6.891 1.00 94.25 96 GLU A CA 1
ATOM 793 C C . GLU A 1 96 ? -21.399 -6.939 -6.864 1.00 94.25 96 GLU A C 1
ATOM 795 O O . GLU A 1 96 ? -21.533 -6.100 -7.753 1.00 94.25 96 GLU A O 1
ATOM 800 N N . ASP A 1 97 ? -22.206 -6.982 -5.798 1.00 96.25 97 ASP A N 1
ATOM 801 C CA . ASP A 1 97 ? -23.347 -6.072 -5.607 1.00 96.25 97 ASP A CA 1
ATOM 802 C C . ASP A 1 97 ? -22.901 -4.604 -5.552 1.00 96.25 97 ASP A C 1
ATOM 804 O O . ASP A 1 97 ? -23.515 -3.730 -6.164 1.00 96.25 97 ASP A O 1
ATOM 808 N N . ALA A 1 98 ? -21.798 -4.318 -4.849 1.00 94.62 98 ALA A N 1
ATOM 809 C CA . ALA A 1 98 ? -21.247 -2.969 -4.775 1.00 94.62 98 ALA A CA 1
ATOM 810 C C . ALA A 1 98 ? -20.736 -2.477 -6.140 1.00 94.62 98 ALA A C 1
ATOM 812 O O . ALA A 1 98 ? -20.941 -1.314 -6.481 1.00 94.62 98 ALA A O 1
ATOM 813 N N . LEU A 1 99 ? -20.091 -3.344 -6.932 1.00 94.12 99 LEU A N 1
ATOM 814 C CA . LEU A 1 99 ? -19.641 -2.997 -8.286 1.00 94.12 99 LEU A CA 1
ATOM 815 C C . LEU A 1 99 ? -20.832 -2.716 -9.210 1.00 94.12 99 LEU A C 1
ATOM 817 O O . LEU A 1 99 ? -20.803 -1.722 -9.934 1.00 94.12 99 LEU A O 1
ATOM 821 N N . GLN A 1 100 ? -21.872 -3.553 -9.155 1.00 95.88 100 GLN A N 1
ATOM 822 C CA . GLN A 1 100 ? -23.088 -3.389 -9.950 1.00 95.88 100 GLN A CA 1
ATOM 823 C C . GLN A 1 100 ? -23.807 -2.084 -9.594 1.00 95.88 100 GLN A C 1
ATOM 825 O O . GLN A 1 100 ? -24.103 -1.284 -10.476 1.00 95.88 100 GLN A O 1
ATOM 830 N N . LEU A 1 101 ? -23.982 -1.802 -8.298 1.00 95.94 101 LEU A N 1
ATOM 831 C CA . LEU A 1 101 ? -24.580 -0.552 -7.827 1.00 95.94 101 LEU A CA 1
ATOM 832 C C . LEU A 1 101 ? -23.813 0.676 -8.332 1.00 95.94 101 LEU A C 1
ATOM 834 O O . LEU A 1 101 ? -24.425 1.654 -8.763 1.00 95.94 101 LEU A O 1
ATOM 838 N N . LEU A 1 102 ? -22.477 0.642 -8.274 1.00 95.56 102 LEU A N 1
ATOM 839 C CA . LEU A 1 102 ? -21.640 1.737 -8.764 1.00 95.56 102 LEU A CA 1
ATOM 840 C C . LEU A 1 102 ? -21.774 1.925 -10.281 1.00 95.56 102 LEU A C 1
ATOM 842 O O . LEU A 1 102 ? -21.831 3.067 -10.746 1.00 95.56 102 LEU A O 1
ATOM 846 N N . ALA A 1 103 ? -21.839 0.831 -11.040 1.00 95.94 103 ALA A N 1
ATOM 847 C CA . ALA A 1 103 ? -22.039 0.870 -12.484 1.00 95.94 103 ALA A CA 1
ATOM 848 C C . ALA A 1 103 ? -23.414 1.451 -12.847 1.00 95.94 103 ALA A C 1
ATOM 850 O O . ALA A 1 103 ? -23.481 2.411 -13.612 1.00 95.94 103 ALA A O 1
ATOM 851 N N . ASP A 1 104 ? -24.486 0.947 -12.237 1.00 97.56 104 ASP A N 1
ATOM 852 C CA . ASP A 1 104 ? -25.860 1.357 -12.549 1.00 97.56 104 ASP A CA 1
ATOM 853 C C . ASP A 1 104 ? -26.160 2.794 -12.111 1.00 97.56 104 ASP A C 1
ATOM 855 O O . ASP A 1 104 ? -26.855 3.534 -12.804 1.00 97.56 104 ASP A O 1
ATOM 859 N N . THR A 1 105 ? -25.622 3.208 -10.960 1.00 97.81 105 THR A N 1
ATOM 860 C CA . THR A 1 105 ? -25.936 4.519 -10.365 1.00 97.81 105 THR A CA 1
ATOM 861 C C . THR A 1 105 ? -25.056 5.633 -10.920 1.00 97.81 105 THR A C 1
ATOM 863 O O . THR A 1 105 ? -25.518 6.759 -11.100 1.00 97.81 105 THR A O 1
ATOM 866 N N . TYR A 1 106 ? -23.773 5.346 -11.159 1.00 96.88 106 TYR A N 1
ATOM 867 C CA . TYR A 1 106 ? -22.774 6.372 -11.471 1.00 96.88 106 TYR A CA 1
ATOM 868 C C . TYR A 1 106 ? -22.085 6.166 -12.822 1.00 96.88 106 TYR A C 1
ATOM 870 O O . TYR A 1 106 ? -21.189 6.938 -13.161 1.00 96.88 106 TYR A O 1
ATOM 878 N N . GLY A 1 107 ? -22.449 5.127 -13.583 1.00 95.50 107 GLY A N 1
ATOM 879 C CA . GLY A 1 107 ? -21.744 4.765 -14.815 1.00 95.50 107 GLY A CA 1
ATOM 880 C C . GLY A 1 107 ? -20.294 4.346 -14.560 1.00 95.50 107 GLY A C 1
ATOM 881 O O . GLY A 1 107 ? -19.441 4.461 -15.442 1.00 95.50 107 GLY A O 1
ATOM 882 N N . TRP A 1 108 ? -19.976 3.923 -13.333 1.00 93.88 108 TRP A N 1
ATOM 883 C CA . TRP A 1 108 ? -18.612 3.580 -12.963 1.00 93.88 108 TRP A CA 1
ATOM 884 C C . TRP A 1 108 ? -18.172 2.287 -13.654 1.00 93.88 108 TRP A C 1
ATOM 886 O O . TRP A 1 108 ? -18.867 1.274 -13.619 1.00 93.88 108 TRP A O 1
ATOM 896 N N . THR A 1 109 ? -16.991 2.313 -14.271 1.00 91.31 109 THR A N 1
ATOM 897 C CA . THR A 1 109 ? -16.436 1.146 -14.962 1.00 91.31 109 THR A CA 1
ATOM 898 C C . THR A 1 109 ? -15.502 0.371 -14.030 1.00 91.31 109 THR A C 1
ATOM 900 O O . THR A 1 109 ? -14.518 0.945 -13.552 1.00 91.31 109 THR A O 1
ATOM 903 N N . PRO A 1 110 ? -15.755 -0.927 -13.787 1.00 87.31 110 PRO A N 1
ATOM 904 C CA . PRO A 1 110 ? -14.897 -1.732 -12.937 1.00 87.31 110 PRO A CA 1
ATOM 905 C C . PRO A 1 110 ? -13.520 -1.959 -13.554 1.00 87.31 110 PRO A C 1
ATOM 907 O O . PRO A 1 110 ? -13.373 -2.268 -14.736 1.00 87.31 110 PRO A O 1
ATOM 910 N N . TYR A 1 111 ? -12.495 -1.870 -12.712 1.00 86.06 111 TYR A N 1
ATOM 911 C CA . TYR A 1 111 ? -11.142 -2.276 -13.075 1.00 86.06 111 TYR A CA 1
ATOM 912 C C . TYR A 1 111 ? -11.024 -3.808 -13.035 1.00 86.06 111 TYR A C 1
ATOM 914 O O . TYR A 1 111 ? -11.658 -4.452 -12.194 1.00 86.06 111 TYR A O 1
ATOM 922 N N . PRO A 1 112 ? -10.173 -4.416 -13.882 1.00 83.25 112 PRO A N 1
ATOM 923 C CA . PRO A 1 112 ? -10.073 -5.875 -13.990 1.00 83.25 112 PRO A CA 1
ATOM 924 C C . PRO A 1 112 ? -9.574 -6.554 -12.706 1.00 83.25 112 PRO A C 1
ATOM 926 O O . PRO A 1 112 ? -9.796 -7.747 -12.507 1.00 83.25 112 PRO A O 1
ATOM 929 N N . GLN A 1 113 ? -8.884 -5.811 -11.837 1.00 87.06 113 GLN A N 1
ATOM 930 C CA . GLN A 1 113 ? -8.293 -6.321 -10.607 1.00 87.06 113 GLN A CA 1
ATOM 931 C C . GLN A 1 113 ? -8.192 -5.210 -9.552 1.00 87.06 113 GLN A C 1
ATOM 933 O O . GLN A 1 113 ? -8.166 -4.021 -9.876 1.00 87.06 113 GLN A O 1
ATOM 938 N N . LYS A 1 114 ? -8.165 -5.599 -8.272 1.00 85.31 114 LYS A N 1
ATOM 939 C CA . LYS A 1 114 ? -8.045 -4.666 -7.142 1.00 85.31 114 LYS A CA 1
ATOM 940 C C . LYS A 1 114 ? -6.785 -3.792 -7.285 1.00 85.31 114 LYS A C 1
ATOM 942 O O . LYS A 1 114 ? -5.723 -4.316 -7.604 1.00 85.31 114 LYS A O 1
ATOM 947 N N . HIS A 1 115 ? -6.927 -2.489 -7.025 1.00 87.56 115 HIS A N 1
ATOM 948 C CA . HIS A 1 115 ? -5.889 -1.445 -7.105 1.00 87.56 115 HIS A CA 1
ATOM 949 C C . HIS A 1 115 ? -5.370 -1.094 -8.513 1.00 87.56 115 HIS A C 1
ATOM 951 O O . HIS A 1 115 ? -4.417 -0.321 -8.656 1.00 87.56 115 HIS A O 1
ATOM 957 N N . PHE A 1 116 ? -5.960 -1.654 -9.575 1.00 91.12 116 PHE A N 1
ATOM 958 C CA . PHE A 1 116 ? -5.458 -1.455 -10.939 1.00 91.12 116 PHE A CA 1
ATOM 959 C C . PHE A 1 116 ? -5.914 -0.138 -11.583 1.00 91.12 116 PHE A C 1
ATOM 961 O O . PHE A 1 116 ? -5.597 0.109 -12.745 1.00 91.12 116 PHE A O 1
ATOM 968 N N . GLU A 1 117 ? -6.581 0.739 -10.831 1.00 88.94 117 GLU A N 1
ATOM 969 C CA . GLU A 1 117 ? -6.775 2.145 -11.195 1.00 88.94 117 GLU A CA 1
ATOM 970 C C . GLU A 1 117 ? -5.455 2.929 -11.233 1.00 88.94 117 GLU A C 1
ATOM 972 O O . GLU A 1 117 ? -5.303 3.878 -12.001 1.00 88.94 117 GLU A O 1
ATOM 977 N N . SER A 1 118 ? -4.475 2.521 -10.421 1.00 91.06 118 SER A N 1
ATOM 978 C CA . SER A 1 118 ? -3.140 3.112 -10.391 1.00 91.06 118 SER A CA 1
ATOM 979 C C . SER A 1 118 ? -2.192 2.283 -11.247 1.00 91.06 118 SER A C 1
ATOM 981 O O . SER A 1 118 ? -1.908 1.126 -10.935 1.00 91.06 118 SER A O 1
ATOM 983 N N . ARG A 1 119 ? -1.627 2.886 -12.299 1.00 92.62 119 ARG A N 1
ATOM 984 C CA . ARG A 1 119 ? -0.629 2.216 -13.152 1.00 92.62 119 ARG A CA 1
ATOM 985 C C . ARG A 1 119 ? 0.606 1.770 -12.358 1.00 92.62 119 ARG A C 1
ATOM 987 O O . ARG A 1 119 ? 1.115 0.679 -12.589 1.00 92.62 119 ARG A O 1
ATOM 994 N N . PHE A 1 120 ? 1.035 2.565 -11.371 1.00 94.00 120 PHE A N 1
ATOM 995 C CA . PHE A 1 120 ? 2.129 2.180 -10.473 1.00 94.00 120 PHE A CA 1
ATOM 996 C C . PHE A 1 120 ? 1.761 0.963 -9.624 1.00 94.00 120 PHE A C 1
ATOM 998 O O . PHE A 1 120 ? 2.531 0.009 -9.553 1.00 94.00 120 PHE A O 1
ATOM 1005 N N . THR A 1 121 ? 0.573 0.961 -9.016 1.00 93.12 121 THR A N 1
ATOM 1006 C CA . THR A 1 121 ? 0.142 -0.151 -8.160 1.00 93.12 121 THR A CA 1
ATOM 1007 C C . THR A 1 121 ? -0.099 -1.418 -8.975 1.00 93.12 121 THR A C 1
ATOM 1009 O O . THR A 1 121 ? 0.295 -2.495 -8.541 1.00 93.12 121 THR A O 1
ATOM 1012 N N . LYS A 1 122 ? -0.637 -1.296 -10.195 1.00 94.88 122 LYS A N 1
ATOM 1013 C CA . LYS A 1 122 ? -0.745 -2.397 -11.159 1.00 94.88 122 LYS A CA 1
ATOM 1014 C C . LYS A 1 122 ? 0.619 -3.010 -11.481 1.00 94.88 122 LYS A C 1
ATOM 1016 O O . LYS A 1 122 ? 0.748 -4.228 -11.449 1.00 94.88 122 LYS A O 1
ATOM 1021 N N . PHE A 1 123 ? 1.636 -2.194 -11.760 1.00 96.62 123 PHE A N 1
ATOM 1022 C CA . PHE A 1 123 ? 2.998 -2.684 -11.993 1.00 96.62 123 PHE A CA 1
ATOM 1023 C C . PHE A 1 123 ? 3.588 -3.352 -10.740 1.00 96.62 123 PHE A C 1
ATOM 1025 O O . PHE A 1 123 ? 4.137 -4.449 -10.815 1.00 96.62 123 PHE A O 1
ATOM 1032 N N . TYR A 1 124 ? 3.428 -2.728 -9.572 1.00 95.56 124 TYR A N 1
ATOM 1033 C CA . TYR A 1 124 ? 3.970 -3.233 -8.314 1.00 95.56 124 TYR A CA 1
ATOM 1034 C C . TYR A 1 124 ? 3.317 -4.551 -7.861 1.00 95.56 124 TYR A C 1
ATOM 1036 O O . TYR A 1 124 ? 4.008 -5.543 -7.637 1.00 95.56 124 TYR A O 1
ATOM 1044 N N . GLU A 1 125 ? 1.991 -4.587 -7.742 1.00 94.94 125 GLU A N 1
ATOM 1045 C CA . GLU A 1 125 ? 1.262 -5.771 -7.275 1.00 94.94 125 GLU A CA 1
ATOM 1046 C C . GLU A 1 125 ? 1.111 -6.842 -8.355 1.00 94.94 125 GLU A C 1
ATOM 1048 O O . GLU A 1 125 ? 1.108 -8.029 -8.039 1.00 94.94 125 GLU A O 1
ATOM 1053 N N . GLY A 1 126 ? 0.960 -6.429 -9.615 1.00 95.44 126 GLY A N 1
ATOM 1054 C CA . GLY A 1 126 ? 0.684 -7.333 -10.724 1.00 95.44 126 GLY A CA 1
ATOM 1055 C C . GLY A 1 126 ? 1.927 -7.987 -11.317 1.00 95.44 126 GLY A C 1
ATOM 1056 O O . GLY A 1 126 ? 1.816 -9.106 -11.800 1.00 95.44 126 GLY A O 1
ATOM 1057 N N . TYR A 1 127 ? 3.086 -7.323 -11.270 1.00 97.38 127 TYR A N 1
ATOM 1058 C CA . TYR A 1 127 ? 4.335 -7.815 -11.863 1.00 97.38 127 TYR A CA 1
ATOM 1059 C C . TYR A 1 127 ? 5.487 -7.868 -10.855 1.00 97.38 127 TYR A C 1
ATOM 1061 O O . TYR A 1 127 ? 6.077 -8.925 -10.646 1.00 97.38 127 TYR A O 1
ATOM 1069 N N . TRP A 1 128 ? 5.795 -6.751 -10.187 1.00 97.19 128 TRP A N 1
ATOM 1070 C CA . TRP A 1 128 ? 7.002 -6.649 -9.364 1.00 97.19 128 TRP A CA 1
ATOM 1071 C C . TRP A 1 128 ? 7.013 -7.650 -8.206 1.00 97.19 128 TRP A C 1
ATOM 1073 O O . TRP A 1 128 ? 7.991 -8.368 -8.024 1.00 97.19 128 TRP A O 1
ATOM 1083 N N . LEU A 1 129 ? 5.938 -7.720 -7.417 1.00 95.94 129 LEU A N 1
ATOM 1084 C CA . LEU A 1 129 ? 5.843 -8.647 -6.287 1.00 95.94 129 LEU A CA 1
ATOM 1085 C C . LEU A 1 129 ? 5.810 -10.131 -6.718 1.00 95.94 129 LEU A C 1
ATOM 1087 O O . LEU A 1 129 ? 6.598 -10.901 -6.153 1.00 95.94 129 LEU A O 1
ATOM 1091 N N . PRO A 1 130 ? 4.988 -10.550 -7.707 1.00 96.06 130 PRO A N 1
ATOM 1092 C CA . PRO A 1 130 ? 4.991 -11.929 -8.192 1.00 96.06 130 PRO A CA 1
ATOM 1093 C C . PRO A 1 130 ? 6.345 -12.367 -8.749 1.00 96.06 130 PRO A C 1
ATOM 1095 O O . PRO A 1 130 ? 6.899 -13.355 -8.278 1.00 96.06 130 PRO A O 1
ATOM 1098 N N . GLU A 1 131 ? 6.915 -11.613 -9.688 1.00 97.19 131 GLU A N 1
ATOM 1099 C CA . GLU A 1 131 ? 8.107 -12.052 -10.419 1.00 97.19 131 GLU A CA 1
ATOM 1100 C C . GLU A 1 131 ? 9.381 -11.926 -9.572 1.00 97.19 131 GLU A C 1
ATOM 1102 O O . GLU A 1 131 ? 10.244 -12.804 -9.585 1.00 97.19 131 GLU A O 1
ATOM 1107 N N . ARG A 1 132 ? 9.503 -10.865 -8.758 1.00 95.62 132 ARG A N 1
ATOM 1108 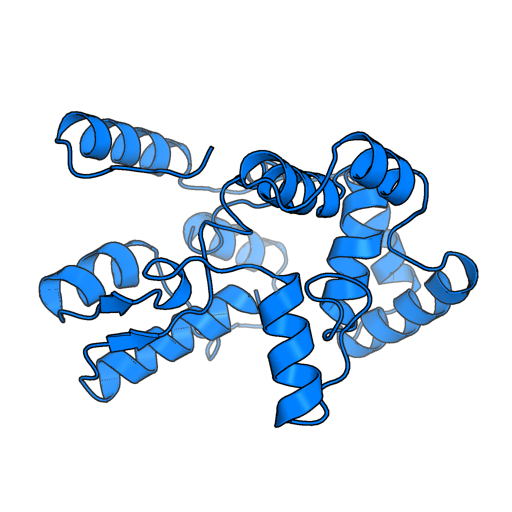C CA . ARG A 1 132 ? 10.691 -10.673 -7.911 1.00 95.62 132 ARG A CA 1
ATOM 1109 C C . ARG A 1 132 ? 10.633 -11.489 -6.627 1.00 95.62 132 ARG A C 1
ATOM 1111 O O . ARG A 1 132 ? 11.643 -12.062 -6.217 1.00 95.62 132 ARG A O 1
ATOM 1118 N N . PHE A 1 133 ? 9.486 -11.535 -5.952 1.00 95.25 133 PHE A N 1
ATOM 1119 C CA . PHE A 1 133 ? 9.370 -12.101 -4.601 1.00 95.25 133 PHE A CA 1
ATOM 1120 C C . PHE A 1 133 ? 8.540 -13.386 -4.531 1.00 95.25 133 PHE A C 1
ATOM 1122 O O . PHE A 1 133 ? 8.452 -13.977 -3.457 1.00 95.25 133 PHE A O 1
ATOM 1129 N N . GLY A 1 134 ? 7.948 -13.845 -5.639 1.00 94.88 134 GLY A N 1
ATOM 1130 C CA . GLY A 1 134 ? 7.031 -14.989 -5.636 1.00 94.88 134 GLY A CA 1
ATOM 1131 C C . GLY A 1 134 ? 5.708 -14.695 -4.922 1.00 94.88 134 GLY A C 1
ATOM 1132 O O . GLY A 1 134 ? 4.960 -15.620 -4.594 1.00 94.88 134 GLY A O 1
ATOM 1133 N N . PHE A 1 135 ? 5.421 -13.420 -4.634 1.00 95.69 135 PHE A N 1
ATOM 1134 C CA . PHE A 1 135 ? 4.251 -13.016 -3.866 1.00 95.69 135 PHE A CA 1
ATOM 1135 C C . PHE A 1 135 ? 3.175 -12.419 -4.764 1.00 95.69 135 PHE A C 1
ATOM 1137 O O . PHE A 1 135 ? 3.221 -11.253 -5.143 1.00 95.69 135 PHE A O 1
ATOM 1144 N N . ASP A 1 136 ? 2.164 -13.230 -5.053 1.00 96.12 136 ASP A N 1
ATOM 1145 C CA . ASP A 1 136 ? 0.971 -12.792 -5.766 1.00 96.12 136 ASP A CA 1
ATOM 1146 C C . ASP A 1 136 ? -0.095 -12.274 -4.790 1.00 96.12 136 ASP A C 1
ATOM 1148 O O . ASP A 1 136 ? -0.682 -13.043 -4.015 1.00 96.12 136 ASP A O 1
ATOM 1152 N N . THR A 1 137 ? -0.368 -10.965 -4.840 1.00 94.56 137 THR A N 1
ATOM 1153 C CA . THR A 1 137 ? -1.329 -10.297 -3.946 1.00 94.56 137 THR A CA 1
ATOM 1154 C C . THR A 1 137 ? -2.751 -10.839 -4.105 1.00 94.56 137 THR A C 1
ATOM 1156 O O . THR A 1 137 ? -3.526 -10.833 -3.140 1.00 94.56 137 THR A O 1
ATOM 1159 N N . ARG A 1 138 ? -3.083 -11.411 -5.274 1.00 96.31 138 ARG A N 1
ATOM 1160 C CA . ARG A 1 138 ? -4.369 -12.075 -5.532 1.00 96.31 138 ARG A CA 1
ATOM 1161 C C . ARG A 1 138 ? -4.622 -13.224 -4.573 1.00 96.31 138 ARG A C 1
ATOM 1163 O O . ARG A 1 138 ? -5.771 -13.463 -4.225 1.00 96.31 138 ARG A O 1
ATOM 1170 N N . ARG A 1 139 ? -3.583 -13.912 -4.083 1.00 96.25 139 ARG A N 1
ATOM 1171 C CA . ARG A 1 139 ? -3.752 -15.049 -3.161 1.00 96.25 139 ARG A CA 1
ATOM 1172 C C . ARG A 1 139 ? -4.457 -14.631 -1.876 1.00 96.25 139 ARG A C 1
ATOM 1174 O O . ARG A 1 139 ? -5.405 -15.293 -1.468 1.00 96.25 139 ARG A O 1
ATOM 1181 N N . VAL A 1 140 ? -4.039 -13.525 -1.261 1.00 95.38 140 VAL A N 1
ATOM 1182 C CA . VAL A 1 140 ? -4.652 -13.002 -0.024 1.00 95.38 140 VAL A CA 1
ATOM 1183 C C . VAL A 1 140 ? -6.053 -12.449 -0.297 1.00 95.38 140 VAL A C 1
ATOM 1185 O O . VAL A 1 140 ? -6.982 -12.677 0.482 1.00 95.38 140 VAL A O 1
ATOM 1188 N N . GLN A 1 141 ? -6.222 -11.763 -1.428 1.00 95.25 141 GLN A N 1
ATOM 1189 C CA . GLN A 1 141 ? -7.505 -11.192 -1.835 1.00 95.25 141 GLN A CA 1
ATOM 1190 C C . GLN A 1 141 ? -8.546 -12.290 -2.103 1.00 95.25 141 GLN A C 1
ATOM 1192 O O . GLN A 1 141 ? -9.618 -12.275 -1.506 1.00 95.25 141 GLN A O 1
ATOM 1197 N N . TYR A 1 142 ? -8.217 -13.286 -2.929 1.00 97.38 142 TYR A N 1
ATOM 1198 C CA . TYR A 1 142 ? -9.100 -14.413 -3.232 1.00 97.38 142 TYR A CA 1
ATOM 1199 C C . TYR A 1 142 ? -9.343 -15.288 -2.006 1.00 97.38 142 TYR A C 1
ATOM 1201 O O . TYR A 1 142 ? -10.474 -15.700 -1.788 1.00 97.38 142 TYR A O 1
ATOM 1209 N N . SER A 1 143 ? -8.339 -15.499 -1.146 1.00 97.38 143 SER A N 1
ATOM 1210 C CA . SER A 1 143 ? -8.554 -16.208 0.125 1.00 97.38 143 SER A CA 1
ATOM 1211 C C . SER A 1 143 ? -9.585 -15.500 1.004 1.00 97.38 143 SER A C 1
ATOM 1213 O O . SER A 1 143 ? -10.393 -16.166 1.643 1.00 97.38 143 SER A O 1
ATOM 1215 N N . SER A 1 144 ? -9.602 -14.162 1.009 1.00 96.69 144 SER A N 1
ATOM 1216 C CA . SER A 1 144 ? -10.624 -13.412 1.743 1.00 96.69 144 SER A CA 1
ATOM 1217 C C . SER A 1 144 ? -12.020 -13.632 1.159 1.00 96.69 144 SER A C 1
ATOM 1219 O O . SER A 1 144 ? -12.944 -13.870 1.926 1.00 96.69 144 SER A O 1
ATOM 1221 N N . LEU A 1 145 ? -12.163 -13.621 -0.172 1.00 97.19 145 LEU A N 1
ATOM 1222 C CA . LEU A 1 145 ? -13.443 -13.880 -0.848 1.00 97.19 145 LEU A CA 1
ATOM 1223 C C . LEU A 1 145 ? -13.930 -15.324 -0.657 1.00 97.19 145 LEU A C 1
ATOM 1225 O O . LEU A 1 145 ? -15.120 -15.539 -0.464 1.00 97.19 145 LEU A O 1
ATOM 1229 N N . ILE A 1 146 ? -13.022 -16.305 -0.648 1.00 97.94 146 ILE A N 1
ATOM 1230 C CA . ILE A 1 146 ? -13.350 -17.709 -0.358 1.00 97.94 146 ILE A CA 1
ATOM 1231 C C . ILE A 1 146 ? -13.865 -17.850 1.076 1.00 97.94 146 ILE A C 1
ATOM 1233 O O . ILE A 1 146 ? -14.915 -18.443 1.308 1.00 97.94 146 ILE A O 1
ATOM 1237 N N . LEU A 1 147 ? -13.158 -17.271 2.053 1.00 96.75 147 LEU A N 1
ATOM 1238 C CA . LEU A 1 147 ? -13.552 -17.344 3.465 1.00 96.75 147 LEU A CA 1
ATOM 1239 C C . LEU A 1 147 ? -14.884 -16.645 3.764 1.00 96.75 147 LEU A C 1
ATOM 1241 O O . LEU A 1 147 ? -15.477 -16.910 4.808 1.00 96.75 147 LEU A O 1
ATOM 1245 N N . THR A 1 148 ? -15.337 -15.756 2.883 1.00 95.81 148 THR A N 1
ATOM 1246 C CA . THR A 1 148 ? -16.610 -15.038 3.014 1.00 95.81 148 THR A CA 1
ATOM 1247 C C . THR A 1 148 ? -17.669 -15.499 2.016 1.00 95.81 148 THR A C 1
ATOM 1249 O O . THR A 1 148 ? -18.722 -14.874 1.933 1.00 95.81 148 THR A O 1
ATOM 1252 N N . GLY A 1 149 ? -17.428 -16.603 1.298 1.00 96.62 149 GLY A N 1
ATOM 1253 C CA . GLY A 1 149 ? -18.411 -17.236 0.412 1.00 96.62 149 GLY A CA 1
ATOM 1254 C C . GLY A 1 149 ? -18.705 -16.472 -0.883 1.00 96.62 149 GLY A C 1
ATOM 1255 O O . GLY A 1 149 ? -19.722 -16.723 -1.513 1.00 96.62 149 GLY A O 1
ATOM 1256 N N . GLN A 1 150 ? -17.837 -15.539 -1.280 1.00 97.25 150 GLN A N 1
ATOM 1257 C CA . GLN A 1 150 ? -17.986 -14.724 -2.495 1.00 97.25 150 GLN A CA 1
ATOM 1258 C C . GLN A 1 150 ? -17.212 -15.282 -3.699 1.00 97.25 150 GLN A C 1
ATOM 1260 O O . GLN A 1 150 ? -17.299 -14.742 -4.799 1.00 97.25 150 GLN A O 1
ATOM 1265 N N . MET A 1 151 ? -16.397 -16.324 -3.509 1.00 97.38 151 MET A N 1
ATOM 1266 C CA . MET A 1 151 ? -15.621 -16.946 -4.582 1.00 97.38 151 MET A CA 1
ATOM 1267 C C . MET A 1 151 ? -15.305 -18.404 -4.259 1.00 97.38 151 MET A C 1
ATOM 1269 O O . MET A 1 151 ? -14.849 -18.704 -3.159 1.00 97.38 151 MET A O 1
ATOM 1273 N N . ASP A 1 152 ? -15.434 -19.280 -5.252 1.00 98.00 152 ASP A N 1
ATOM 1274 C CA . ASP A 1 152 ? -14.995 -20.671 -5.134 1.00 98.00 152 ASP A CA 1
ATOM 1275 C C . ASP A 1 152 ? -13.478 -20.804 -5.282 1.00 98.00 152 ASP A C 1
ATOM 1277 O O . ASP A 1 152 ? -12.819 -20.077 -6.040 1.00 98.00 152 ASP A O 1
ATOM 1281 N N . ARG A 1 153 ? -12.905 -21.786 -4.583 1.00 98.00 153 ARG A N 1
ATOM 1282 C CA . ARG A 1 153 ? -11.461 -22.039 -4.598 1.00 98.00 153 ARG A CA 1
ATOM 1283 C C . ARG A 1 153 ? -10.964 -22.397 -5.997 1.00 98.00 153 ARG A C 1
ATOM 1285 O O . ARG A 1 153 ? -9.895 -21.945 -6.399 1.00 98.00 153 ARG A O 1
ATOM 1292 N N . GLU A 1 154 ? -11.728 -23.191 -6.728 1.00 98.38 154 GLU A N 1
ATOM 1293 C CA . GLU A 1 154 ? -11.426 -23.667 -8.075 1.00 98.38 154 GLU A CA 1
ATOM 1294 C C . GLU A 1 154 ? -11.320 -22.479 -9.037 1.00 98.38 154 GLU A C 1
ATOM 1296 O O . GLU A 1 154 ? -10.335 -22.350 -9.764 1.00 98.38 154 GLU A O 1
ATOM 1301 N N . THR A 1 155 ? -12.269 -21.542 -8.944 1.00 97.56 155 THR A N 1
ATOM 1302 C CA . THR A 1 155 ? -12.257 -20.280 -9.695 1.00 97.56 155 THR A CA 1
ATOM 1303 C C . THR A 1 155 ? -11.025 -19.440 -9.364 1.00 97.56 155 THR A C 1
ATOM 1305 O O . THR A 1 155 ? -10.378 -18.901 -10.265 1.00 97.56 155 THR A O 1
ATOM 1308 N N . ALA A 1 156 ? -10.667 -19.329 -8.081 1.00 97.50 156 ALA A N 1
ATOM 1309 C CA . ALA A 1 156 ? -9.470 -18.604 -7.666 1.00 97.50 156 ALA A CA 1
ATOM 1310 C C . ALA A 1 156 ? -8.193 -19.230 -8.249 1.00 97.50 156 ALA A C 1
ATOM 1312 O O . ALA A 1 156 ? -7.342 -18.512 -8.774 1.00 97.50 156 ALA A O 1
ATOM 1313 N N . LEU A 1 157 ? -8.064 -20.558 -8.188 1.00 98.12 157 LEU A N 1
ATOM 1314 C CA . LEU A 1 157 ? -6.914 -21.281 -8.732 1.00 98.12 157 LEU A CA 1
ATOM 1315 C C . LEU A 1 157 ? -6.809 -21.123 -10.250 1.00 98.12 157 LEU A C 1
ATOM 1317 O O . LEU A 1 157 ? -5.713 -20.881 -10.748 1.00 98.12 157 LEU A O 1
ATOM 1321 N N . GLU A 1 158 ? -7.926 -21.189 -10.977 1.00 98.00 158 GLU A N 1
ATOM 1322 C CA . GLU A 1 158 ? -7.940 -20.967 -12.425 1.00 98.00 158 GLU A CA 1
ATOM 1323 C C . GLU A 1 158 ? -7.480 -19.547 -12.784 1.00 98.00 158 GLU A C 1
ATOM 1325 O O . GLU A 1 158 ? -6.624 -19.368 -13.650 1.00 98.00 158 GLU A O 1
ATOM 1330 N N . LYS A 1 159 ? -7.958 -18.525 -12.058 1.00 96.06 159 LYS A N 1
ATOM 1331 C CA . LYS A 1 159 ? -7.508 -17.134 -12.248 1.00 96.06 159 LYS A CA 1
ATOM 1332 C C . LYS A 1 159 ? -6.014 -16.952 -11.967 1.00 96.06 159 LYS A C 1
ATOM 1334 O O . LYS A 1 159 ? -5.359 -16.171 -12.656 1.00 96.06 159 LYS A O 1
ATOM 1339 N N . LEU A 1 160 ? -5.472 -17.665 -10.978 1.00 96.81 160 LEU A N 1
ATOM 1340 C CA . LEU A 1 160 ? -4.055 -17.598 -10.603 1.00 96.81 160 LEU A CA 1
ATOM 1341 C C . LEU A 1 160 ? -3.118 -18.266 -11.619 1.00 96.81 160 LEU A C 1
ATOM 1343 O O . LEU A 1 160 ? -1.935 -17.938 -11.625 1.00 96.81 160 LEU A O 1
ATOM 1347 N N . LYS A 1 161 ? -3.615 -19.147 -12.502 1.00 96.69 161 LYS A N 1
ATOM 1348 C CA . LYS A 1 161 ? -2.798 -19.737 -13.583 1.00 96.69 161 LYS A CA 1
ATOM 1349 C C . LYS A 1 161 ? -2.300 -18.695 -14.584 1.00 96.69 161 LYS A C 1
ATOM 1351 O O . LYS A 1 161 ? -1.288 -18.916 -15.241 1.00 96.69 161 LYS A O 1
ATOM 1356 N N . LYS A 1 162 ? -3.018 -17.578 -14.723 1.00 95.31 162 LYS A N 1
ATOM 1357 C CA . LYS A 1 162 ? -2.637 -16.470 -15.604 1.00 95.31 162 LYS A CA 1
ATOM 1358 C C . LYS A 1 162 ? -1.915 -15.391 -14.793 1.00 95.31 162 LYS A C 1
ATOM 1360 O O . LYS A 1 162 ? -2.360 -15.101 -13.676 1.00 95.31 162 LYS A O 1
ATOM 1365 N N . PRO A 1 163 ? -0.852 -14.762 -15.321 1.00 95.19 163 PRO A N 1
ATOM 1366 C CA . PRO A 1 163 ? -0.218 -13.627 -14.656 1.00 95.19 163 PRO A CA 1
ATOM 1367 C C . PRO A 1 163 ? -1.211 -12.470 -14.474 1.00 95.19 163 PRO A C 1
ATOM 1369 O O . PRO A 1 163 ? -2.164 -12.316 -15.238 1.00 95.19 163 PRO A O 1
ATOM 1372 N N . ALA A 1 164 ? -0.994 -11.644 -13.449 1.00 93.88 164 ALA A N 1
ATOM 1373 C CA . ALA A 1 164 ? -1.811 -10.453 -13.199 1.00 93.88 164 ALA A CA 1
ATOM 1374 C C . ALA A 1 164 ? -1.447 -9.265 -14.114 1.00 93.88 164 ALA A C 1
ATOM 1376 O O . ALA A 1 164 ? -2.044 -8.195 -14.016 1.00 93.88 164 ALA A O 1
ATOM 1377 N N . TYR A 1 165 ? -0.470 -9.441 -15.000 1.00 94.25 165 TYR A N 1
ATOM 1378 C CA . TYR A 1 165 ? 0.022 -8.447 -15.945 1.00 94.25 165 TYR A CA 1
ATOM 1379 C C . TYR A 1 165 ? -0.017 -9.009 -17.370 1.00 94.25 165 TYR A C 1
ATOM 1381 O O . TYR A 1 165 ? -0.114 -10.220 -17.557 1.00 94.25 165 TYR A O 1
ATOM 1389 N N . ASN A 1 166 ? 0.054 -8.129 -18.373 1.00 94.50 166 ASN A N 1
ATOM 1390 C CA . ASN A 1 166 ? 0.253 -8.545 -19.759 1.00 94.50 166 ASN A CA 1
ATOM 1391 C C . ASN A 1 166 ? 1.768 -8.623 -20.039 1.00 94.50 166 ASN A C 1
ATOM 1393 O O . ASN A 1 166 ? 2.423 -7.576 -19.993 1.00 94.50 166 ASN A O 1
ATOM 1397 N N . PRO A 1 167 ? 2.329 -9.815 -20.322 1.00 95.00 167 PRO A N 1
ATOM 1398 C CA . PRO A 1 167 ? 3.747 -9.960 -20.636 1.00 95.00 167 PRO A CA 1
ATOM 1399 C C . PRO A 1 167 ? 4.188 -9.153 -21.858 1.00 95.00 167 PRO A C 1
ATOM 1401 O O . PRO A 1 167 ? 5.308 -8.661 -21.878 1.00 95.00 167 PRO A O 1
ATOM 1404 N N . GLU A 1 168 ? 3.313 -8.957 -22.844 1.00 96.44 168 GLU A N 1
ATOM 1405 C CA . GLU A 1 168 ? 3.650 -8.257 -24.091 1.00 96.44 168 GLU A CA 1
ATOM 1406 C C . GLU A 1 168 ? 3.888 -6.757 -23.885 1.00 96.44 168 GLU A C 1
ATOM 1408 O O . GLU A 1 168 ? 4.617 -6.132 -24.646 1.00 96.44 168 GLU A O 1
ATOM 1413 N N . THR A 1 169 ? 3.296 -6.166 -22.842 1.00 95.25 169 THR A N 1
ATOM 1414 C CA . THR A 1 169 ? 3.387 -4.721 -22.574 1.00 95.25 169 THR A CA 1
ATOM 1415 C C . THR A 1 169 ? 4.333 -4.392 -21.425 1.00 95.25 169 THR A C 1
ATOM 1417 O O . THR A 1 169 ? 4.413 -3.235 -21.010 1.00 95.25 169 THR A O 1
ATOM 1420 N N . ILE A 1 170 ? 5.015 -5.384 -20.841 1.00 96.44 170 ILE A N 1
ATOM 1421 C CA . ILE A 1 170 ? 5.753 -5.162 -19.595 1.00 96.44 170 ILE A CA 1
ATOM 1422 C C . ILE A 1 170 ? 6.921 -4.188 -19.767 1.00 96.44 170 ILE A C 1
ATOM 1424 O O . ILE A 1 170 ? 7.181 -3.369 -18.887 1.00 96.44 170 ILE A O 1
ATOM 1428 N N . ASP A 1 171 ? 7.578 -4.211 -20.924 1.00 97.12 171 ASP A N 1
ATOM 1429 C CA . ASP A 1 171 ? 8.683 -3.303 -21.228 1.00 97.12 171 ASP A CA 1
ATOM 1430 C C . ASP A 1 171 ? 8.227 -1.842 -21.290 1.00 97.12 171 ASP A C 1
ATOM 1432 O O . ASP A 1 171 ? 8.958 -0.942 -20.869 1.00 97.12 171 ASP A O 1
ATOM 1436 N N . ASP A 1 172 ? 6.998 -1.595 -21.742 1.00 97.38 172 ASP A N 1
ATOM 1437 C CA . ASP A 1 172 ? 6.412 -0.258 -21.752 1.00 97.38 172 ASP A CA 1
ATOM 1438 C C . ASP A 1 172 ? 6.000 0.200 -20.349 1.00 97.38 172 ASP A C 1
ATOM 1440 O O . ASP A 1 172 ? 6.102 1.390 -20.035 1.00 97.38 172 ASP A O 1
ATOM 1444 N N . GLU A 1 173 ? 5.606 -0.727 -19.470 1.00 97.12 173 GLU A N 1
ATOM 1445 C CA . GLU A 1 173 ? 5.421 -0.422 -18.049 1.00 97.12 173 GLU A CA 1
ATOM 1446 C C . GLU A 1 173 ? 6.749 -0.026 -17.394 1.00 97.12 173 GLU A C 1
ATOM 1448 O O . GLU A 1 173 ? 6.791 0.987 -16.698 1.00 97.12 173 GLU A O 1
ATOM 1453 N N . PHE A 1 174 ? 7.854 -0.730 -17.674 1.00 98.12 174 PHE A N 1
ATOM 1454 C CA . PHE A 1 174 ? 9.182 -0.329 -17.190 1.00 98.12 174 PHE A CA 1
ATOM 1455 C C . PHE A 1 174 ? 9.554 1.087 -17.643 1.00 98.12 174 PHE A C 1
ATOM 1457 O O . PHE A 1 174 ? 9.953 1.892 -16.802 1.00 98.12 174 PHE A O 1
ATOM 1464 N N . LYS A 1 175 ? 9.368 1.417 -18.931 1.00 98.12 175 LYS A N 1
ATOM 1465 C CA . LYS A 1 175 ? 9.609 2.775 -19.458 1.00 98.12 175 LYS A CA 1
ATOM 1466 C C . LYS A 1 175 ? 8.765 3.821 -18.735 1.00 98.12 175 LYS A C 1
ATOM 1468 O O . LYS A 1 175 ? 9.271 4.875 -18.345 1.00 98.12 175 LYS A O 1
ATOM 1473 N N . TYR A 1 176 ? 7.474 3.549 -18.545 1.00 97.69 176 TYR A N 1
ATOM 1474 C CA . TYR A 1 176 ? 6.579 4.492 -17.881 1.00 97.69 176 TYR A CA 1
ATOM 1475 C C . TYR A 1 176 ? 6.972 4.711 -16.418 1.00 97.69 176 TYR A C 1
ATOM 1477 O O . TYR A 1 176 ? 7.064 5.853 -15.966 1.00 97.69 176 TYR A O 1
ATOM 1485 N N . ILE A 1 177 ? 7.213 3.630 -15.676 1.00 97.56 177 ILE A N 1
ATOM 1486 C CA . ILE A 1 177 ? 7.522 3.686 -14.247 1.00 97.56 177 ILE A CA 1
ATOM 1487 C C . ILE A 1 177 ? 8.881 4.343 -14.015 1.00 97.56 177 ILE A C 1
ATOM 1489 O O . ILE A 1 177 ? 8.963 5.235 -13.174 1.00 97.56 177 ILE A O 1
ATOM 1493 N N . SER A 1 178 ? 9.914 3.991 -14.787 1.00 97.75 178 SER A N 1
ATOM 1494 C CA . SER A 1 178 ? 11.233 4.627 -14.676 1.00 97.75 178 SER A CA 1
ATOM 1495 C C . SER A 1 178 ? 11.144 6.132 -14.944 1.00 97.75 178 SER A C 1
ATOM 1497 O O . SER A 1 178 ? 11.642 6.928 -14.150 1.00 97.75 178 SER A O 1
ATOM 1499 N N . THR A 1 179 ? 10.381 6.537 -15.969 1.00 97.62 179 THR A N 1
ATOM 1500 C CA . THR A 1 179 ? 10.115 7.954 -16.265 1.00 97.62 179 THR A CA 1
ATOM 1501 C C . THR A 1 179 ? 9.446 8.669 -15.089 1.00 97.62 179 THR A C 1
ATOM 1503 O O . THR A 1 179 ? 9.844 9.776 -14.737 1.00 97.62 179 THR A O 1
ATOM 1506 N N . LYS A 1 180 ? 8.439 8.058 -14.445 1.00 95.56 180 LYS A N 1
ATOM 1507 C CA . LYS A 1 180 ? 7.759 8.659 -13.280 1.00 95.56 180 LYS A CA 1
ATOM 1508 C C . LYS A 1 180 ? 8.631 8.713 -12.027 1.00 95.56 180 LYS A C 1
ATOM 1510 O O . LYS A 1 180 ? 8.411 9.585 -11.192 1.00 95.56 180 LYS A O 1
ATOM 1515 N N . LEU A 1 181 ? 9.589 7.800 -11.900 1.00 93.56 181 LEU A N 1
ATOM 1516 C CA . LEU A 1 181 ? 10.564 7.773 -10.812 1.00 93.56 181 LEU A CA 1
ATOM 1517 C C . LEU A 1 181 ? 11.776 8.683 -11.072 1.00 93.56 181 LEU A C 1
ATOM 1519 O O . LEU A 1 181 ? 12.532 8.942 -10.141 1.00 93.56 181 LEU A O 1
ATOM 1523 N N . GLY A 1 182 ? 11.948 9.184 -12.299 1.00 95.75 182 GLY A N 1
ATOM 1524 C CA . GLY A 1 182 ? 13.091 10.015 -12.679 1.00 95.75 182 GLY A CA 1
ATOM 1525 C C . GLY A 1 182 ? 14.400 9.231 -12.818 1.00 95.75 182 GLY A C 1
ATOM 1526 O O . GLY A 1 182 ? 15.463 9.799 -12.593 1.00 95.75 182 GLY A O 1
ATOM 1527 N N . ILE A 1 183 ? 14.321 7.944 -13.169 1.00 96.44 183 ILE A N 1
ATOM 1528 C CA . ILE A 1 183 ? 15.471 7.042 -13.350 1.00 96.44 183 ILE A CA 1
ATOM 1529 C C . ILE A 1 183 ? 15.448 6.386 -14.736 1.00 96.44 183 ILE A C 1
ATOM 1531 O O . ILE A 1 183 ? 14.434 6.409 -15.442 1.00 96.44 183 ILE A O 1
ATOM 1535 N N . THR A 1 184 ? 16.564 5.771 -15.128 1.00 98.38 184 THR A N 1
ATOM 1536 C CA . THR A 1 184 ? 16.652 5.025 -16.396 1.00 98.38 184 THR A CA 1
ATOM 1537 C C . THR A 1 184 ? 15.925 3.677 -16.315 1.00 98.38 184 THR A C 1
ATOM 1539 O O . THR A 1 184 ? 15.660 3.148 -15.230 1.00 98.38 184 THR A O 1
ATOM 1542 N N . VAL A 1 185 ? 15.578 3.102 -17.471 1.00 98.50 185 VAL A N 1
ATOM 1543 C CA . VAL A 1 185 ? 14.956 1.767 -17.530 1.00 98.50 185 VAL A CA 1
ATOM 1544 C C . VAL A 1 185 ? 15.936 0.706 -17.033 1.00 98.50 185 VAL A C 1
ATOM 1546 O O . VAL A 1 185 ? 15.550 -0.206 -16.303 1.00 98.50 185 VAL A O 1
ATOM 1549 N N . GLU A 1 186 ? 17.205 0.850 -17.401 1.00 98.50 186 GLU A N 1
ATOM 1550 C CA . GLU A 1 186 ? 18.317 -0.009 -17.009 1.00 98.50 186 GLU A CA 1
ATOM 1551 C C . GLU A 1 186 ? 18.478 -0.028 -15.488 1.00 98.50 186 GLU A C 1
ATOM 1553 O O . GLU A 1 186 ? 18.592 -1.097 -14.890 1.00 98.50 186 GLU A O 1
ATOM 1558 N N . GLU A 1 187 ? 18.402 1.138 -14.847 1.00 97.94 187 GLU A N 1
ATOM 1559 C CA . GLU A 1 187 ? 18.469 1.262 -13.393 1.00 97.94 187 GLU A CA 1
ATOM 1560 C C . GLU A 1 187 ? 17.273 0.587 -12.705 1.00 97.94 187 GLU A C 1
ATOM 1562 O O . GLU A 1 187 ? 17.456 -0.200 -11.774 1.00 97.94 187 GLU A O 1
ATOM 1567 N N . LEU A 1 188 ? 16.047 0.799 -13.201 1.00 98.00 188 LEU A N 1
ATOM 1568 C CA . LEU A 1 188 ? 14.865 0.128 -12.650 1.00 98.00 188 LEU A CA 1
ATOM 1569 C C . LEU A 1 188 ? 14.948 -1.402 -12.802 1.00 98.00 188 LEU A C 1
ATOM 1571 O O . LEU A 1 188 ? 14.578 -2.141 -11.887 1.00 98.00 188 LEU A O 1
ATOM 1575 N N . ARG A 1 189 ? 15.465 -1.898 -13.934 1.00 98.12 189 ARG A N 1
ATOM 1576 C CA . ARG A 1 189 ? 15.725 -3.333 -14.141 1.00 98.12 189 ARG A CA 1
ATOM 1577 C C . ARG A 1 189 ? 16.837 -3.853 -13.238 1.00 98.12 189 ARG A C 1
ATOM 1579 O O . ARG A 1 189 ? 16.744 -4.980 -12.758 1.00 98.12 189 ARG A O 1
ATOM 1586 N N . ASN A 1 190 ? 17.858 -3.050 -12.961 1.00 98.12 190 ASN A N 1
ATOM 1587 C CA . ASN A 1 190 ? 18.884 -3.404 -11.989 1.00 98.12 190 ASN A CA 1
ATOM 1588 C C . ASN A 1 190 ? 18.272 -3.584 -10.587 1.00 98.12 190 ASN A C 1
ATOM 1590 O O . ASN A 1 190 ? 18.498 -4.613 -9.953 1.00 98.12 190 ASN A O 1
ATOM 1594 N N . TYR A 1 191 ? 17.394 -2.676 -10.143 1.00 96.12 191 TYR A N 1
ATOM 1595 C CA . TYR A 1 191 ? 16.645 -2.845 -8.885 1.00 96.12 191 TYR A CA 1
ATOM 1596 C C . TYR A 1 191 ? 15.740 -4.080 -8.878 1.00 96.12 191 TYR A C 1
ATOM 1598 O O . TYR A 1 191 ? 15.525 -4.701 -7.836 1.00 96.12 191 TYR A O 1
ATOM 1606 N N . PHE A 1 192 ? 15.212 -4.464 -10.039 1.00 97.19 192 PHE A N 1
ATOM 1607 C CA . PHE A 1 192 ? 14.417 -5.678 -10.168 1.00 97.19 192 PHE A CA 1
ATOM 1608 C C . PHE A 1 192 ? 15.253 -6.960 -10.020 1.00 97.19 192 PHE A C 1
ATOM 1610 O O . PHE A 1 192 ? 14.731 -7.960 -9.528 1.00 97.19 192 PHE A O 1
ATOM 1617 N N . ASN A 1 193 ? 16.539 -6.932 -10.381 1.00 97.19 193 ASN A N 1
ATOM 1618 C CA . ASN A 1 193 ? 17.430 -8.101 -10.383 1.00 97.19 193 ASN A CA 1
ATOM 1619 C C . ASN A 1 193 ? 18.419 -8.153 -9.209 1.00 97.19 193 ASN A C 1
ATOM 1621 O O . ASN A 1 193 ? 19.001 -9.205 -8.954 1.00 97.19 193 ASN A O 1
ATOM 1625 N N . MET A 1 194 ? 18.601 -7.054 -8.472 1.00 96.19 194 MET A N 1
ATOM 1626 C CA . MET A 1 194 ? 19.505 -7.008 -7.319 1.00 96.19 194 MET A CA 1
ATOM 1627 C C . MET A 1 194 ? 19.120 -8.034 -6.242 1.00 96.19 194 MET A C 1
ATOM 1629 O O . MET A 1 194 ? 17.962 -8.461 -6.161 1.00 96.19 194 MET A O 1
ATOM 1633 N N . GLU A 1 195 ? 20.060 -8.364 -5.355 1.00 96.56 195 GLU A N 1
ATOM 1634 C CA . GLU A 1 195 ? 19.807 -9.234 -4.202 1.00 96.56 195 GLU A CA 1
ATOM 1635 C C . GLU A 1 195 ? 18.547 -8.788 -3.435 1.00 96.56 195 GLU A C 1
ATOM 1637 O O . GLU A 1 195 ? 18.306 -7.593 -3.224 1.00 96.56 195 GLU A O 1
ATOM 1642 N N . LYS A 1 196 ? 17.696 -9.747 -3.061 1.00 95.06 196 LYS A N 1
ATOM 1643 C CA . LYS A 1 196 ? 16.456 -9.451 -2.339 1.00 95.06 196 LYS A CA 1
ATOM 1644 C C . LYS A 1 196 ? 16.806 -9.029 -0.920 1.00 95.06 196 LYS A C 1
ATOM 1646 O O . LYS A 1 196 ? 17.541 -9.726 -0.230 1.00 95.06 196 LYS A O 1
ATOM 1651 N N . LYS A 1 197 ? 16.229 -7.912 -0.499 1.00 94.25 197 LYS A N 1
ATOM 1652 C CA . LYS A 1 197 ? 16.224 -7.466 0.890 1.00 94.25 197 LYS A CA 1
ATOM 1653 C C . LYS A 1 197 ? 14.792 -7.448 1.397 1.00 94.25 197 LYS A C 1
ATOM 1655 O O . LYS A 1 197 ? 13.848 -7.243 0.631 1.00 94.25 197 LYS A O 1
ATOM 1660 N N . PHE A 1 198 ? 14.651 -7.657 2.689 1.00 94.88 198 PHE A N 1
ATOM 1661 C CA . PHE A 1 198 ? 13.396 -7.721 3.411 1.00 94.88 198 PHE A CA 1
ATOM 1662 C C . PHE A 1 198 ? 13.424 -6.751 4.584 1.00 94.88 198 PHE A C 1
ATOM 1664 O O . PHE A 1 198 ? 14.420 -6.088 4.869 1.00 94.88 198 PHE A O 1
ATOM 1671 N N . TYR A 1 199 ? 12.309 -6.669 5.305 1.00 94.81 199 TYR A N 1
ATOM 1672 C CA . TYR A 1 199 ? 12.173 -5.704 6.390 1.00 94.81 199 TYR A CA 1
ATOM 1673 C C . TYR A 1 199 ? 13.220 -5.887 7.508 1.00 94.81 199 TYR A C 1
ATOM 1675 O O . TYR A 1 199 ? 13.516 -4.917 8.203 1.00 94.81 199 TYR A O 1
ATOM 1683 N N . TRP A 1 200 ? 13.747 -7.106 7.697 1.00 95.81 200 TRP A N 1
ATOM 1684 C CA . TRP A 1 200 ? 14.742 -7.441 8.725 1.00 95.81 200 TRP A CA 1
ATOM 1685 C C . TRP A 1 200 ? 16.178 -7.081 8.349 1.00 95.81 200 TRP A C 1
ATOM 1687 O O . TRP A 1 200 ? 17.027 -7.057 9.235 1.00 95.81 200 TRP A O 1
ATOM 1697 N N . ASP A 1 201 ? 16.440 -6.762 7.082 1.00 96.69 201 ASP A N 1
ATOM 1698 C CA . ASP A 1 201 ? 17.750 -6.275 6.633 1.00 96.69 201 ASP A CA 1
ATOM 1699 C C . ASP A 1 201 ? 17.962 -4.787 6.970 1.00 96.69 201 ASP A C 1
ATOM 1701 O O . ASP A 1 201 ? 19.033 -4.232 6.741 1.00 96.69 201 ASP A O 1
ATOM 1705 N N . TYR A 1 202 ? 16.941 -4.151 7.549 1.00 96.88 202 TYR A N 1
ATOM 1706 C CA . TYR A 1 202 ? 16.944 -2.770 8.017 1.00 96.88 202 TYR A CA 1
ATOM 1707 C C . TYR A 1 202 ? 16.559 -2.723 9.497 1.00 96.88 202 TYR A C 1
ATOM 1709 O O . TYR A 1 202 ? 15.830 -3.594 9.997 1.00 96.88 202 TYR A O 1
ATOM 1717 N N . LYS A 1 203 ? 16.999 -1.681 10.212 1.00 97.44 203 LYS A N 1
ATOM 1718 C CA . LYS A 1 203 ? 16.574 -1.444 11.602 1.00 97.44 203 LYS A CA 1
ATOM 1719 C C . LYS A 1 203 ? 15.054 -1.448 11.675 1.00 97.44 203 LYS A C 1
ATOM 1721 O O . LYS A 1 203 ? 14.391 -0.853 10.845 1.00 97.44 203 LYS A O 1
ATOM 1726 N N . ASN A 1 204 ? 14.475 -2.109 12.665 1.00 96.00 204 ASN A N 1
ATOM 1727 C CA . ASN A 1 204 ? 13.024 -2.170 12.807 1.00 96.00 204 ASN A CA 1
ATOM 1728 C C . ASN A 1 204 ? 12.635 -2.408 14.268 1.00 96.00 204 ASN A C 1
ATOM 1730 O O . ASN A 1 204 ? 13.458 -2.783 15.104 1.00 96.00 204 ASN A O 1
ATOM 1734 N N . GLN A 1 205 ? 11.361 -2.191 14.574 1.00 94.44 205 GLN A N 1
ATOM 1735 C CA . GLN A 1 205 ? 10.777 -2.369 15.901 1.00 94.44 205 GLN A CA 1
ATOM 1736 C C . GLN A 1 205 ? 9.905 -3.629 15.991 1.00 94.44 205 GLN A C 1
ATOM 1738 O O . GLN A 1 205 ? 8.997 -3.696 16.824 1.00 94.44 205 GLN A O 1
ATOM 1743 N N . GLN A 1 206 ? 10.157 -4.656 15.169 1.00 93.25 206 GLN A N 1
ATOM 1744 C CA . GLN A 1 206 ? 9.294 -5.838 15.131 1.00 93.25 206 GLN A CA 1
ATOM 1745 C C . GLN A 1 206 ? 9.183 -6.527 16.500 1.00 93.25 206 GLN A C 1
ATOM 1747 O O . GLN A 1 206 ? 8.095 -6.956 16.890 1.00 93.25 206 GLN A O 1
ATOM 1752 N N . SER A 1 207 ? 10.291 -6.641 17.236 1.00 89.94 207 SER A N 1
ATOM 1753 C CA . SER A 1 207 ? 10.322 -7.247 18.574 1.00 89.94 207 SER A CA 1
ATOM 1754 C C . SER A 1 207 ? 9.419 -6.496 19.558 1.00 89.94 207 SER A C 1
ATOM 1756 O O . SER A 1 207 ? 8.609 -7.121 20.247 1.00 89.94 207 SER A O 1
ATOM 1758 N N . LEU A 1 208 ? 9.480 -5.162 19.549 1.00 89.25 208 LEU A N 1
ATOM 1759 C CA . LEU A 1 208 ? 8.620 -4.293 20.351 1.00 89.25 208 LEU A CA 1
ATOM 1760 C C . LEU A 1 208 ? 7.144 -4.464 19.973 1.00 89.25 208 LEU A C 1
ATOM 1762 O O . LEU A 1 208 ? 6.299 -4.616 20.854 1.00 89.25 208 LEU A O 1
ATOM 1766 N N . PHE A 1 209 ? 6.820 -4.508 18.677 1.00 86.81 209 PHE A N 1
ATOM 1767 C CA . PHE A 1 209 ? 5.444 -4.726 18.222 1.00 86.81 209 PHE A CA 1
ATOM 1768 C C . PHE A 1 209 ? 4.909 -6.103 18.619 1.00 86.81 209 PHE A C 1
ATOM 1770 O O . PHE A 1 209 ? 3.767 -6.210 19.063 1.00 86.81 209 PHE A O 1
ATOM 1777 N N . LYS A 1 210 ? 5.732 -7.154 18.523 1.00 86.94 210 LYS A N 1
ATOM 1778 C CA . LYS A 1 210 ? 5.371 -8.507 18.974 1.00 86.94 210 LYS A CA 1
ATOM 1779 C C . LYS A 1 210 ? 5.107 -8.542 20.483 1.00 86.94 210 LYS A C 1
ATOM 1781 O O . LYS A 1 210 ? 4.136 -9.168 20.906 1.00 86.94 210 LYS A O 1
ATOM 1786 N N . ALA A 1 211 ? 5.934 -7.875 21.289 1.00 88.00 211 ALA A N 1
ATOM 1787 C CA . ALA A 1 211 ? 5.737 -7.786 22.735 1.00 88.00 211 ALA A CA 1
ATOM 1788 C C . ALA A 1 211 ? 4.462 -7.003 23.090 1.00 88.00 211 ALA A C 1
ATOM 1790 O O . ALA A 1 211 ? 3.626 -7.497 23.845 1.00 88.00 211 ALA A O 1
ATOM 1791 N N . GLY A 1 212 ? 4.266 -5.830 22.479 1.00 85.56 212 GLY A N 1
ATOM 1792 C CA . GLY A 1 212 ? 3.076 -5.003 22.681 1.00 85.56 212 GLY A CA 1
ATOM 1793 C C . GLY A 1 212 ? 1.778 -5.728 22.317 1.00 85.56 212 GLY A C 1
ATOM 1794 O O . GLY A 1 212 ? 0.834 -5.709 23.100 1.00 85.56 212 GLY A O 1
ATOM 1795 N N . ALA A 1 213 ? 1.747 -6.440 21.185 1.00 84.12 213 ALA A N 1
ATOM 1796 C CA . ALA A 1 213 ? 0.586 -7.237 20.779 1.00 84.12 213 ALA A CA 1
ATOM 1797 C C . ALA A 1 213 ? 0.270 -8.365 21.780 1.00 84.12 213 ALA A C 1
ATOM 1799 O O . ALA A 1 213 ? -0.887 -8.589 22.127 1.00 84.12 213 ALA A O 1
ATOM 1800 N N . LYS A 1 214 ? 1.290 -9.054 22.318 1.00 83.94 214 LYS A N 1
ATOM 1801 C CA . LYS A 1 214 ? 1.082 -10.075 23.364 1.00 83.94 214 LYS A CA 1
ATOM 1802 C C . LYS A 1 214 ? 0.451 -9.480 24.623 1.00 83.94 214 LYS A C 1
ATOM 1804 O O . LYS A 1 214 ? -0.481 -10.073 25.159 1.00 83.94 214 LYS A O 1
ATOM 1809 N N . ILE A 1 215 ? 0.924 -8.312 25.061 1.00 85.31 215 ILE A N 1
ATOM 1810 C CA . ILE A 1 215 ? 0.385 -7.612 26.235 1.00 85.31 215 ILE A CA 1
ATOM 1811 C C . ILE A 1 215 ? -1.063 -7.179 25.981 1.00 85.31 215 ILE A C 1
ATOM 1813 O O . ILE A 1 215 ? -1.938 -7.463 26.792 1.00 85.31 215 ILE A O 1
ATOM 1817 N N . LEU A 1 216 ? -1.351 -6.550 24.839 1.00 82.31 216 LEU A N 1
ATOM 1818 C CA . LEU A 1 216 ? -2.708 -6.102 24.503 1.00 82.31 216 LEU A CA 1
ATOM 1819 C C . LEU A 1 216 ? -3.695 -7.265 24.351 1.00 82.31 216 LEU A C 1
ATOM 1821 O O . LEU A 1 216 ? -4.854 -7.139 24.753 1.00 82.31 216 LEU A O 1
ATOM 1825 N N . LYS A 1 217 ? -3.240 -8.398 23.804 1.00 80.44 217 LYS A N 1
ATOM 1826 C CA . LYS A 1 217 ? -4.023 -9.634 23.743 1.00 80.44 217 LYS A CA 1
ATOM 1827 C C . LYS A 1 217 ? -4.296 -10.191 25.140 1.00 80.44 217 LYS A C 1
ATOM 1829 O O . LYS A 1 217 ? -5.432 -10.552 25.423 1.00 80.44 217 LYS A O 1
ATOM 1834 N N . PHE A 1 218 ? -3.285 -10.233 26.011 1.00 82.31 218 PHE A N 1
ATOM 1835 C CA . PHE A 1 218 ? -3.435 -10.674 27.401 1.00 82.31 218 PHE A CA 1
ATOM 1836 C C . PHE A 1 218 ? -4.430 -9.798 28.178 1.00 82.31 218 PHE A C 1
ATOM 1838 O O . PHE A 1 218 ? -5.279 -10.317 28.891 1.00 82.31 218 PHE A O 1
ATOM 1845 N N . LEU A 1 219 ? -4.390 -8.480 27.966 1.00 82.94 219 LEU A N 1
ATOM 1846 C CA . LEU A 1 219 ? -5.317 -7.518 28.573 1.00 82.94 219 LEU A CA 1
ATOM 1847 C C . LEU A 1 219 ? -6.720 -7.509 27.928 1.00 82.94 219 LEU A C 1
ATOM 1849 O O . LEU A 1 219 ? -7.563 -6.703 28.313 1.00 82.94 219 LEU A O 1
ATOM 1853 N N . GLY A 1 220 ? -6.986 -8.351 26.921 1.00 76.38 220 GLY A N 1
ATOM 1854 C CA . GLY A 1 220 ? -8.291 -8.447 26.251 1.00 76.38 220 GLY A CA 1
ATOM 1855 C C . GLY A 1 220 ? -8.663 -7.251 25.361 1.00 76.38 220 GLY A C 1
ATOM 1856 O O . GLY A 1 220 ? -9.790 -7.178 24.863 1.00 76.38 220 GLY A O 1
ATOM 1857 N N . VAL A 1 221 ? -7.727 -6.323 25.136 1.00 71.94 221 VAL A N 1
ATOM 1858 C CA . VAL A 1 221 ? -7.922 -5.103 24.332 1.00 71.94 221 VAL A CA 1
ATOM 1859 C C . VAL A 1 221 ? -7.848 -5.411 22.834 1.00 71.94 221 VAL A C 1
ATOM 1861 O O . VAL A 1 221 ? -8.536 -4.784 22.025 1.00 71.94 221 VAL A O 1
ATOM 1864 N N . GLU A 1 222 ? -7.029 -6.389 22.440 1.00 62.16 222 GLU A N 1
ATOM 1865 C CA . GLU A 1 222 ? -6.855 -6.771 21.039 1.00 62.16 222 GLU A CA 1
ATOM 1866 C C . GLU A 1 222 ? -7.745 -7.963 20.652 1.00 62.16 222 GLU A C 1
ATOM 1868 O O . GLU A 1 222 ? -7.434 -9.120 20.923 1.00 62.16 222 GLU A O 1
ATOM 1873 N N . ARG A 1 223 ? -8.851 -7.671 19.956 1.00 57.88 223 ARG A N 1
ATOM 1874 C CA . ARG A 1 223 ? -9.750 -8.659 19.332 1.00 57.88 223 ARG A CA 1
ATOM 1875 C C . ARG A 1 223 ? -9.525 -8.710 17.817 1.00 57.88 223 ARG A C 1
ATOM 1877 O O . ARG A 1 223 ? -10.416 -8.365 17.045 1.00 57.88 223 ARG A O 1
ATOM 1884 N N . SER A 1 224 ? -8.310 -9.035 17.367 1.00 59.84 224 SER A N 1
ATOM 1885 C CA . SER A 1 224 ? -8.031 -9.125 15.924 1.00 59.84 224 SER A CA 1
ATOM 1886 C C . SER A 1 224 ? -8.859 -10.245 15.286 1.00 59.84 224 SER A C 1
ATOM 1888 O O . SER A 1 224 ? -8.661 -11.412 15.602 1.00 59.84 224 SER A O 1
ATOM 1890 N N . ILE A 1 225 ? -9.754 -9.877 14.366 1.00 58.84 225 ILE A N 1
ATOM 1891 C CA . ILE A 1 225 ? -10.594 -10.807 13.588 1.00 58.84 225 ILE A CA 1
ATOM 1892 C C . ILE A 1 225 ? -9.877 -11.248 12.292 1.00 58.84 225 ILE A C 1
ATOM 1894 O O . ILE A 1 225 ? -10.290 -12.207 11.645 1.00 58.84 225 ILE A O 1
ATOM 1898 N N . LYS A 1 226 ? -8.789 -10.565 11.899 1.00 60.38 226 LYS A N 1
ATOM 1899 C CA . LYS A 1 226 ? -8.037 -10.913 10.684 1.00 60.38 226 LYS A CA 1
ATOM 1900 C C . LYS A 1 226 ? -7.233 -12.200 10.891 1.00 60.38 226 LYS A C 1
ATOM 1902 O O . LYS A 1 226 ? -6.549 -12.319 11.912 1.00 60.38 226 LYS A O 1
ATOM 1907 N N . ARG A 1 227 ? -7.344 -13.118 9.927 1.00 55.22 227 ARG A N 1
ATOM 1908 C CA . ARG A 1 227 ? -6.683 -14.431 9.888 1.00 55.22 227 ARG A CA 1
ATOM 1909 C C . ARG A 1 227 ? -5.365 -14.365 9.121 1.00 55.22 227 ARG A C 1
ATOM 1911 O O . ARG A 1 227 ? -5.282 -13.591 8.138 1.00 55.22 227 ARG A O 1
#